Protein AF-A0A163C974-F1 (afdb_monomer)

Sequence (275 aa):
MASSKTALTMVRSLALVGAIIVFAFGIWSLVIIRDIDNRGENVLDSFQTRLVGDATSWSQFIAAAAHGVARTWILVVASSITTLAILLVTMSNRHYWLRIPSAIVVFVEFTATISSIAISSCSLSVALSIRAFSTPPYVTLDSADLAFFALLDPLSRTLAITSALTSAFLIITCTGGLISLHKRHRQKKDVRSFEPTISALGMNRGFYAVYPPPNPTHDAIPTMYDPYRAFRKEPRGPPNAKQVAFTSEGAWMSRKHSRWKSKTGGTGAARKALE

Radius of gyration: 37.38 Å; Cα contacts (8 Å, |Δi|>4): 173; chains: 1; bounding box: 96×70×89 Å

Organism: Didymella rabiei (NCBI:txid5454)

Solvent-accessible surface area (backbone atoms only — not comparable to full-atom values): 16708 Å² total; per-residue (Å²): 122,68,69,65,55,55,52,54,50,50,45,51,51,52,26,39,54,35,30,50,52,43,30,53,52,33,52,52,50,48,54,53,42,51,47,44,70,76,42,41,67,64,54,47,62,76,39,42,87,76,30,77,85,50,47,67,43,51,51,53,38,51,50,52,45,56,71,36,48,68,54,43,50,52,36,33,54,40,28,53,53,32,35,51,44,47,50,50,55,53,48,28,74,72,36,81,93,50,60,67,59,68,68,59,51,44,52,47,38,49,51,32,31,54,38,31,47,51,38,20,54,46,29,42,53,51,31,52,58,48,47,77,48,55,62,82,76,72,80,68,58,98,47,68,65,62,46,57,59,56,46,51,55,64,48,29,47,51,42,22,53,45,26,45,54,26,27,53,41,35,48,54,50,37,52,54,41,49,54,53,50,50,52,53,53,51,53,58,53,62,70,64,62,69,69,74,72,91,55,91,70,83,72,95,71,79,86,79,74,79,75,74,79,85,69,95,82,63,84,77,76,89,55,100,73,64,91,61,63,87,70,62,80,76,86,84,83,86,90,88,78,93,78,84,86,90,82,86,86,77,94,83,80,90,87,79,87,86,88,79,90,85,88,82,87,84,89,82,90,86,90,78,86,88,134

Mean predicted aligned error: 16.92 Å

Foldseek 3Di:
DVVVVVVLLVLLVLLLVLLVVLLVLLVLLLVLLVCLVVCVVVVLVVCCVVCVPLSVLSVQLSVLSPVLNVLSVLLNVLSVLLNVLSVLLSVCVVDPVSPDPLVVNLVSLVSSLVSLVSNLVSLVVSLVSNVVSCDPPPPPDPDPSVVSSVVSNVSSVVSNVSSVVSSVSSVVSSVVSVVVVVVVVVVVVVVPPPPVPPVVPDDPDDPPPPDDPDPPPDDDDDDVDDPCPVVPDDDDDDDDDDDDDPDDPDPPDDDDDDDDDDDDDDDDDDDDDDD

Structure (mmCIF, N/CA/C/O backbone):
data_AF-A0A163C974-F1
#
_entry.id   AF-A0A163C974-F1
#
loop_
_atom_site.group_PDB
_atom_site.id
_atom_site.type_symbol
_atom_site.label_atom_id
_atom_site.label_alt_id
_atom_site.label_comp_id
_atom_site.label_asym_id
_atom_site.label_entity_id
_atom_site.label_seq_id
_atom_site.pdbx_PDB_ins_code
_atom_site.Cartn_x
_atom_site.Cartn_y
_atom_site.Cartn_z
_atom_site.occupancy
_atom_site.B_iso_or_equiv
_atom_site.auth_seq_id
_atom_site.auth_comp_id
_atom_site.auth_asym_id
_atom_site.auth_atom_id
_atom_site.pdbx_PDB_model_num
ATOM 1 N N . MET A 1 1 ? -24.402 11.509 19.697 1.00 54.88 1 MET A N 1
ATOM 2 C CA . MET A 1 1 ? -23.463 10.355 19.660 1.00 54.88 1 MET A CA 1
ATOM 3 C C . MET A 1 1 ? -23.488 9.545 18.354 1.00 54.88 1 MET A C 1
ATOM 5 O O . MET A 1 1 ? -22.462 8.957 18.037 1.00 54.88 1 MET A O 1
ATOM 9 N N . ALA A 1 2 ? -24.590 9.500 17.587 1.00 57.75 2 ALA A N 1
ATOM 10 C CA . ALA A 1 2 ? -24.652 8.746 16.322 1.00 57.75 2 ALA A CA 1
ATOM 11 C C . ALA A 1 2 ? -23.739 9.314 15.210 1.00 57.75 2 ALA A C 1
ATOM 13 O O . ALA A 1 2 ? -23.014 8.549 14.581 1.00 57.75 2 ALA A O 1
ATOM 14 N N . SER A 1 3 ? -23.680 10.645 15.064 1.00 65.12 3 SER A N 1
ATOM 15 C CA . SER A 1 3 ? -22.888 11.336 14.023 1.00 65.12 3 SER A CA 1
ATOM 16 C C . SER A 1 3 ? -21.372 11.041 14.074 1.00 65.12 3 SER A C 1
ATOM 18 O O . SER A 1 3 ? -20.717 10.872 13.049 1.00 65.12 3 SER A O 1
ATOM 20 N N . SER A 1 4 ? -20.798 10.861 15.270 1.00 75.19 4 SER A N 1
ATOM 21 C CA . SER A 1 4 ? -19.366 10.540 15.413 1.00 75.19 4 SER A CA 1
ATOM 22 C C . SER A 1 4 ? -19.019 9.127 14.923 1.00 75.19 4 SER A C 1
ATOM 24 O O . SER A 1 4 ? -17.926 8.907 14.404 1.00 75.19 4 SER A O 1
ATOM 26 N N . LYS A 1 5 ? -19.946 8.166 15.048 1.00 79.44 5 LYS A N 1
ATOM 27 C CA . LYS A 1 5 ? -19.726 6.790 14.578 1.00 79.44 5 LYS A CA 1
ATOM 28 C C . LYS A 1 5 ? -19.814 6.705 13.058 1.00 79.44 5 LYS A C 1
ATOM 30 O O . LYS A 1 5 ? -18.979 6.041 12.454 1.00 79.44 5 LYS A O 1
ATOM 35 N N . THR A 1 6 ? -20.781 7.403 12.462 1.00 82.81 6 THR A N 1
ATOM 36 C CA . THR A 1 6 ? -20.976 7.442 11.006 1.00 82.81 6 THR A CA 1
ATOM 37 C C . THR A 1 6 ? -19.813 8.132 10.295 1.00 82.81 6 THR A C 1
ATOM 39 O O . THR A 1 6 ? -19.336 7.631 9.278 1.00 82.81 6 THR A O 1
ATOM 42 N N . ALA A 1 7 ? -19.287 9.223 10.864 1.00 85.94 7 ALA A N 1
ATOM 43 C CA . ALA A 1 7 ? -18.097 9.890 10.336 1.00 85.94 7 ALA A CA 1
ATOM 44 C C . ALA A 1 7 ? -16.875 8.954 10.333 1.00 85.94 7 ALA A C 1
ATOM 46 O O . ALA A 1 7 ? -16.205 8.802 9.316 1.00 85.94 7 ALA A O 1
ATOM 47 N N . LEU A 1 8 ? -16.627 8.245 11.440 1.00 84.50 8 LEU A N 1
ATOM 48 C CA . LEU A 1 8 ? -15.503 7.311 11.542 1.00 84.50 8 LEU A CA 1
ATOM 49 C C . LEU A 1 8 ? -15.629 6.137 10.556 1.00 84.50 8 LEU A C 1
ATOM 51 O O . LEU A 1 8 ? -14.632 5.702 9.986 1.00 84.50 8 LEU A O 1
ATOM 55 N N . THR A 1 9 ? -16.844 5.631 10.319 1.00 85.94 9 THR A N 1
ATOM 56 C CA . THR A 1 9 ? -17.069 4.595 9.298 1.00 85.94 9 THR A CA 1
ATOM 57 C C . THR A 1 9 ? -16.840 5.108 7.880 1.00 85.94 9 THR A C 1
ATOM 59 O O . THR A 1 9 ? -16.266 4.372 7.084 1.00 85.94 9 THR A O 1
ATOM 62 N N . MET A 1 10 ? -17.207 6.361 7.576 1.00 88.12 10 MET A N 1
ATOM 63 C CA . MET A 1 10 ? -16.930 6.967 6.266 1.00 88.12 10 MET A CA 1
ATOM 64 C C . MET A 1 10 ? -15.425 7.108 6.009 1.00 88.12 10 MET A C 1
ATOM 66 O O . MET A 1 10 ? -14.944 6.741 4.937 1.00 88.12 10 MET A O 1
ATOM 70 N N . VAL A 1 11 ? -14.657 7.561 7.007 1.00 88.94 11 VAL A N 1
ATOM 71 C CA . VAL A 1 11 ? -13.191 7.658 6.885 1.00 88.94 11 VAL A CA 1
ATOM 72 C C . VAL A 1 11 ? -12.566 6.276 6.672 1.00 88.94 11 VAL A C 1
ATOM 74 O O . VAL A 1 11 ? -11.698 6.121 5.817 1.00 88.94 11 VAL A O 1
ATOM 77 N N . ARG A 1 12 ? -13.050 5.238 7.371 1.00 88.75 12 ARG A N 1
ATOM 78 C CA . ARG A 1 12 ? -12.589 3.856 7.150 1.00 88.75 12 ARG A CA 1
ATOM 79 C C . ARG A 1 12 ? -12.911 3.336 5.749 1.00 88.75 12 ARG A C 1
ATOM 81 O O . ARG A 1 12 ? -12.080 2.649 5.167 1.00 88.75 12 ARG A O 1
ATOM 88 N N . SER A 1 13 ? -14.080 3.660 5.192 1.00 90.62 13 SER A N 1
ATOM 89 C CA . SER A 1 13 ? -14.397 3.281 3.809 1.00 90.62 13 SER A CA 1
ATOM 90 C C . SER A 1 13 ? -13.515 4.001 2.789 1.00 90.62 13 SER A C 1
ATOM 92 O O . SER A 1 13 ? -13.087 3.374 1.827 1.00 90.62 13 SER A O 1
ATOM 94 N N . LEU A 1 14 ? -13.176 5.275 3.015 1.00 89.81 14 LEU A N 1
ATOM 95 C CA . LEU A 1 14 ? -12.229 6.000 2.160 1.00 89.81 14 LEU A CA 1
ATOM 96 C C . LEU A 1 14 ? -10.830 5.374 2.220 1.00 89.81 14 LEU A C 1
ATOM 98 O O . LEU A 1 14 ? -10.215 5.156 1.180 1.00 89.81 14 LEU A O 1
ATOM 102 N N . ALA A 1 15 ? -10.363 5.012 3.420 1.00 89.31 15 ALA A N 1
ATOM 103 C CA . ALA A 1 15 ? -9.101 4.296 3.592 1.00 89.31 15 ALA A CA 1
ATOM 104 C C . ALA A 1 15 ? -9.107 2.927 2.887 1.00 89.31 15 ALA A C 1
ATOM 106 O O . ALA A 1 15 ? -8.106 2.546 2.286 1.00 89.31 15 ALA A O 1
ATOM 107 N N . LEU A 1 16 ? -10.236 2.207 2.906 1.00 91.75 16 LEU A N 1
ATOM 108 C CA . LEU A 1 16 ? -10.389 0.938 2.190 1.00 91.75 16 LEU A CA 1
ATOM 109 C C . LEU A 1 16 ? -10.263 1.123 0.673 1.00 91.75 16 LEU A C 1
ATOM 111 O O . LEU A 1 16 ? -9.520 0.387 0.031 1.00 91.75 16 LEU A O 1
ATOM 115 N N . VAL A 1 17 ? -10.956 2.117 0.108 1.00 94.12 17 VAL A N 1
ATOM 116 C CA . VAL A 1 17 ? -10.877 2.432 -1.328 1.00 94.12 17 VAL A CA 1
ATOM 117 C C . VAL A 1 17 ? -9.445 2.805 -1.715 1.00 94.12 17 VAL A C 1
ATOM 119 O O . VAL A 1 17 ? -8.916 2.261 -2.681 1.00 94.12 17 VAL A O 1
ATOM 122 N N . GLY A 1 18 ? -8.788 3.662 -0.928 1.00 88.69 18 GLY A N 1
ATOM 123 C CA . GLY A 1 18 ? -7.384 4.022 -1.137 1.00 88.69 18 GLY A CA 1
ATOM 124 C C . GLY A 1 18 ? -6.451 2.808 -1.117 1.00 88.69 18 GLY A C 1
ATOM 125 O O . GLY A 1 18 ? -5.631 2.647 -2.017 1.00 88.69 18 GLY A O 1
ATOM 126 N N . ALA A 1 19 ? -6.626 1.899 -0.156 1.00 90.62 19 ALA A N 1
ATOM 127 C CA . ALA A 1 19 ? -5.815 0.688 -0.053 1.00 90.62 19 ALA A CA 1
ATOM 128 C C . ALA A 1 19 ? -6.001 -0.260 -1.257 1.00 90.62 19 ALA A C 1
ATOM 130 O O . ALA A 1 19 ? -5.024 -0.839 -1.730 1.00 90.62 19 ALA A O 1
ATOM 131 N N . ILE A 1 20 ? -7.224 -0.384 -1.792 1.00 92.81 20 ILE A N 1
ATOM 132 C CA . ILE A 1 20 ? -7.504 -1.173 -3.007 1.00 92.81 20 ILE A CA 1
ATOM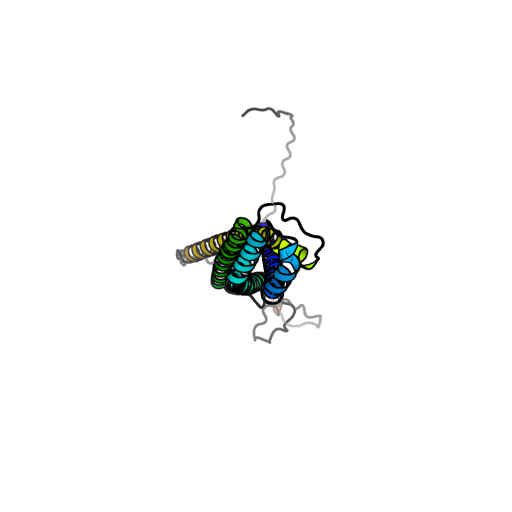 133 C C . ILE A 1 20 ? -6.813 -0.555 -4.227 1.00 92.81 20 ILE A C 1
ATOM 135 O O . ILE A 1 20 ? -6.201 -1.271 -5.016 1.00 92.81 20 ILE A O 1
ATOM 139 N N . ILE A 1 21 ? -6.877 0.772 -4.365 1.00 92.12 21 ILE A N 1
ATOM 140 C CA . ILE A 1 21 ? -6.214 1.501 -5.453 1.00 92.12 21 ILE A CA 1
ATOM 141 C C . ILE A 1 21 ? -4.696 1.276 -5.400 1.00 92.12 21 ILE A C 1
ATOM 143 O O . ILE A 1 21 ? -4.086 0.939 -6.412 1.00 92.12 21 ILE A O 1
ATOM 147 N N . VAL A 1 22 ? -4.091 1.397 -4.215 1.00 90.38 22 VAL A N 1
ATOM 148 C CA . VAL A 1 22 ? -2.653 1.151 -4.012 1.00 90.38 22 VAL A CA 1
ATOM 149 C C . VAL A 1 22 ? -2.276 -0.290 -4.365 1.00 90.38 22 VAL A C 1
ATOM 151 O O . VAL A 1 22 ? -1.252 -0.509 -5.009 1.00 90.38 22 VAL A O 1
ATOM 154 N N . PHE A 1 23 ? -3.104 -1.269 -3.996 1.00 91.88 23 PHE A N 1
ATOM 155 C CA . PHE A 1 23 ? -2.888 -2.671 -4.354 1.00 91.88 23 PHE A CA 1
ATOM 156 C C . PHE A 1 23 ? -2.933 -2.893 -5.875 1.00 91.88 23 PHE A C 1
ATOM 158 O O . PHE A 1 23 ? -2.026 -3.511 -6.432 1.00 91.88 23 PHE A O 1
ATOM 165 N N . ALA A 1 24 ? -3.936 -2.334 -6.562 1.00 92.12 24 ALA A N 1
ATOM 166 C CA . ALA A 1 24 ? -4.064 -2.435 -8.015 1.00 92.12 24 ALA A CA 1
ATOM 167 C C . ALA A 1 24 ? -2.869 -1.798 -8.746 1.00 92.12 24 ALA A C 1
ATOM 169 O O . ALA A 1 24 ? -2.281 -2.424 -9.628 1.00 92.12 24 ALA A O 1
ATOM 170 N N . PHE A 1 25 ? -2.452 -0.594 -8.336 1.00 89.69 25 PHE A N 1
ATOM 171 C CA . PHE A 1 25 ? -1.259 0.051 -8.892 1.00 89.69 25 PHE A CA 1
ATOM 172 C C . PHE A 1 25 ? 0.033 -0.704 -8.564 1.00 89.69 25 PHE A C 1
ATOM 174 O O . PHE A 1 25 ? 0.942 -0.739 -9.394 1.00 89.69 25 PHE A O 1
ATOM 181 N N . GLY A 1 26 ? 0.117 -1.347 -7.397 1.00 88.69 26 GLY A N 1
ATOM 182 C CA . GLY A 1 26 ? 1.237 -2.213 -7.035 1.00 88.69 26 GLY A CA 1
ATOM 183 C C . GLY A 1 26 ? 1.374 -3.411 -7.977 1.00 88.69 26 GLY A C 1
ATOM 184 O O . GLY A 1 26 ? 2.465 -3.664 -8.485 1.00 88.69 26 GLY A O 1
ATOM 185 N N . ILE A 1 27 ? 0.265 -4.100 -8.278 1.00 91.75 27 ILE A N 1
ATOM 186 C CA . ILE A 1 27 ? 0.248 -5.202 -9.255 1.00 91.75 27 ILE A CA 1
ATOM 187 C C . ILE A 1 27 ? 0.649 -4.697 -10.639 1.00 91.75 27 ILE A C 1
ATOM 189 O O . ILE A 1 27 ? 1.489 -5.306 -11.295 1.00 91.75 27 ILE A O 1
ATOM 193 N N . TRP A 1 28 ? 0.079 -3.574 -11.077 1.00 91.69 28 TRP A N 1
ATOM 194 C CA . TRP A 1 28 ? 0.400 -3.009 -12.386 1.00 91.69 28 TRP A CA 1
ATOM 195 C C . TRP A 1 28 ? 1.889 -2.657 -12.509 1.00 91.69 28 TRP A C 1
ATOM 197 O O . TRP A 1 28 ? 2.526 -2.956 -13.516 1.00 91.69 28 TRP A O 1
ATOM 207 N N . SER A 1 29 ? 2.473 -2.101 -11.446 1.00 88.62 29 SER A N 1
ATOM 208 C CA . SER A 1 29 ? 3.908 -1.800 -11.386 1.00 88.62 29 SER A CA 1
ATOM 209 C C . SER A 1 29 ? 4.762 -3.070 -11.467 1.00 88.62 29 SER A C 1
ATOM 211 O O . SER A 1 29 ? 5.770 -3.073 -12.167 1.00 88.62 29 SER A O 1
ATOM 213 N N . LEU A 1 30 ? 4.351 -4.167 -10.815 1.00 89.81 30 LEU A 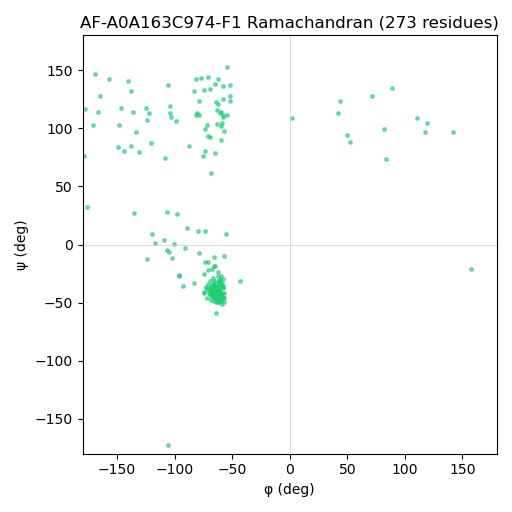N 1
ATOM 214 C CA . LEU A 1 30 ? 5.031 -5.465 -10.935 1.00 89.81 30 LEU A CA 1
ATOM 215 C C . LEU A 1 30 ? 5.006 -6.007 -12.366 1.00 89.81 30 LEU A C 1
ATOM 217 O O . LEU A 1 30 ? 6.002 -6.570 -12.812 1.00 89.81 30 LEU A O 1
ATOM 221 N N . VAL A 1 31 ? 3.888 -5.849 -13.081 1.00 91.19 31 VAL A N 1
ATOM 222 C CA . VAL A 1 31 ? 3.779 -6.282 -14.482 1.00 91.19 31 VAL A CA 1
ATOM 223 C C . VAL A 1 31 ? 4.773 -5.517 -15.353 1.00 91.19 31 VAL A C 1
ATOM 225 O O . VAL A 1 31 ? 5.513 -6.150 -16.101 1.00 91.19 31 VAL A O 1
ATOM 228 N N . ILE A 1 32 ? 4.849 -4.189 -15.205 1.00 88.69 32 ILE A N 1
ATOM 229 C CA . ILE A 1 32 ? 5.804 -3.358 -15.955 1.00 88.69 32 ILE A CA 1
ATOM 230 C C . ILE A 1 32 ? 7.244 -3.761 -15.631 1.00 88.69 32 ILE A C 1
ATOM 232 O O . ILE A 1 32 ? 8.031 -3.992 -16.539 1.00 88.69 32 ILE A O 1
ATOM 236 N N . ILE A 1 33 ? 7.591 -3.890 -14.347 1.00 88.75 33 ILE A N 1
ATOM 237 C CA . ILE A 1 33 ? 8.956 -4.248 -13.935 1.00 88.75 33 ILE A CA 1
ATOM 238 C C . ILE A 1 33 ? 9.346 -5.631 -14.463 1.00 88.75 33 ILE A C 1
ATOM 240 O O . ILE A 1 33 ? 10.468 -5.817 -14.917 1.00 88.75 33 ILE A O 1
ATOM 244 N N . ARG A 1 34 ? 8.424 -6.599 -14.446 1.00 90.06 34 ARG A N 1
ATOM 245 C CA . ARG A 1 34 ? 8.677 -7.935 -14.994 1.00 90.06 34 ARG A CA 1
ATOM 246 C C . ARG A 1 34 ? 8.875 -7.909 -16.508 1.00 90.06 34 ARG A C 1
ATOM 248 O O . ARG A 1 34 ? 9.646 -8.706 -17.030 1.00 90.06 34 ARG A O 1
ATOM 255 N N . ASP A 1 35 ? 8.167 -7.039 -17.217 1.00 89.00 35 ASP A N 1
ATOM 256 C CA . ASP A 1 35 ? 8.355 -6.885 -18.659 1.00 89.00 35 ASP A CA 1
ATOM 257 C C . ASP A 1 35 ? 9.699 -6.211 -18.979 1.00 89.00 35 ASP A C 1
ATOM 259 O O . ASP A 1 35 ? 10.419 -6.669 -19.864 1.00 89.00 35 ASP A O 1
ATOM 263 N N . ILE A 1 36 ? 10.098 -5.217 -18.176 1.00 87.31 36 ILE A N 1
ATOM 264 C CA . ILE A 1 36 ? 11.435 -4.605 -18.224 1.00 87.31 36 ILE A CA 1
ATOM 265 C C . ILE A 1 36 ? 12.527 -5.658 -17.992 1.00 87.31 36 ILE A C 1
ATOM 267 O O . ILE A 1 36 ? 13.496 -5.692 -18.741 1.00 87.31 36 ILE A O 1
ATOM 271 N N . ASP A 1 37 ? 12.367 -6.538 -17.006 1.00 88.12 37 ASP A N 1
ATOM 272 C CA . ASP A 1 37 ? 13.352 -7.583 -16.688 1.00 88.12 37 ASP A CA 1
ATOM 273 C C . ASP A 1 37 ? 13.502 -8.613 -17.826 1.00 88.12 37 ASP A C 1
ATOM 275 O O . ASP A 1 37 ? 14.602 -9.046 -18.149 1.00 88.12 37 ASP A O 1
ATOM 279 N N . ASN A 1 38 ? 12.402 -8.968 -18.503 1.00 88.31 38 ASN A N 1
ATOM 280 C CA . AS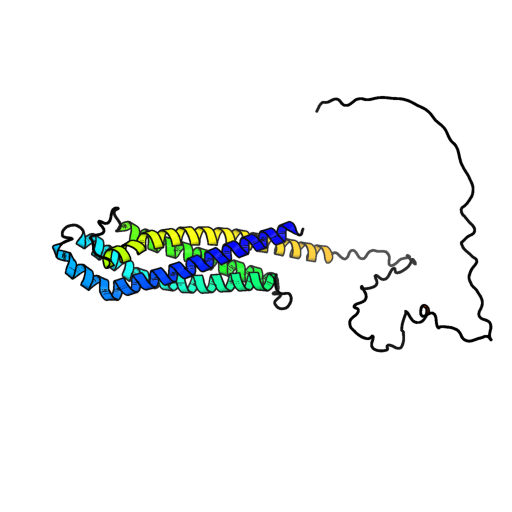N A 1 38 ? 12.429 -9.963 -19.584 1.00 88.31 38 ASN A CA 1
ATOM 281 C C . ASN A 1 38 ? 12.847 -9.397 -20.949 1.00 88.31 38 ASN A C 1
ATOM 283 O O . ASN A 1 38 ? 13.379 -10.133 -21.781 1.00 88.31 38 ASN A O 1
ATOM 287 N N . ARG A 1 39 ? 12.499 -8.138 -21.244 1.00 87.56 39 ARG A N 1
ATOM 288 C CA . ARG A 1 39 ? 12.609 -7.555 -22.595 1.00 87.56 39 ARG A CA 1
ATOM 289 C C . ARG A 1 39 ? 13.447 -6.284 -22.652 1.00 87.56 39 ARG A C 1
ATOM 291 O O . ARG A 1 39 ? 13.796 -5.859 -23.749 1.00 87.56 39 ARG A O 1
ATOM 298 N N . GLY A 1 40 ? 13.778 -5.683 -21.512 1.00 82.75 40 GLY A N 1
ATOM 299 C CA . GLY A 1 40 ? 14.413 -4.369 -21.431 1.00 82.75 40 GLY A CA 1
ATOM 300 C C . GLY A 1 40 ? 15.759 -4.296 -22.142 1.00 82.75 40 GLY A C 1
ATOM 301 O O . GLY A 1 40 ? 15.983 -3.351 -22.893 1.00 82.75 40 GLY A O 1
ATOM 302 N N . GLU A 1 41 ? 16.620 -5.305 -21.977 1.00 84.19 41 GLU A N 1
ATOM 303 C CA . GLU A 1 41 ? 17.933 -5.347 -22.639 1.00 84.19 41 GLU A CA 1
ATOM 304 C C . GLU A 1 41 ? 17.807 -5.474 -24.164 1.00 84.19 41 GLU A C 1
ATOM 306 O O . GLU A 1 41 ? 18.438 -4.715 -24.897 1.00 84.19 41 GLU A O 1
ATOM 311 N N . ASN A 1 42 ? 16.920 -6.352 -24.645 1.00 84.88 42 ASN A N 1
ATOM 312 C CA . ASN A 1 42 ? 16.671 -6.545 -26.080 1.00 84.88 42 ASN A CA 1
ATOM 313 C C . ASN A 1 42 ? 16.101 -5.281 -26.739 1.00 84.88 42 ASN A C 1
ATOM 315 O O . ASN A 1 42 ? 16.470 -4.926 -27.859 1.00 84.88 42 ASN A O 1
ATOM 319 N N . VAL A 1 43 ? 15.194 -4.593 -26.040 1.00 83.69 43 VAL A N 1
ATOM 320 C CA . VAL A 1 43 ? 14.642 -3.316 -26.495 1.00 83.69 43 VAL A CA 1
ATOM 321 C C . VAL A 1 43 ? 15.760 -2.274 -26.553 1.00 83.69 43 VAL A C 1
ATOM 323 O O . VAL A 1 43 ? 15.905 -1.609 -27.576 1.00 83.69 43 VAL A O 1
ATOM 326 N N . LEU A 1 44 ? 16.610 -2.172 -25.527 1.00 81.94 44 LEU A N 1
ATOM 327 C CA . LEU A 1 44 ? 17.719 -1.214 -25.530 1.00 81.94 44 LEU A CA 1
ATOM 328 C C . LEU A 1 44 ? 18.704 -1.436 -26.678 1.00 81.94 44 LEU A C 1
ATOM 330 O O . LEU A 1 44 ? 19.078 -0.467 -27.335 1.00 81.94 44 LEU A O 1
ATOM 334 N N . ASP A 1 45 ? 19.085 -2.687 -26.936 1.00 83.94 45 ASP A N 1
ATOM 335 C CA . ASP A 1 45 ? 20.014 -3.055 -28.009 1.00 83.94 45 ASP A CA 1
ATOM 336 C C . ASP A 1 45 ? 19.452 -2.662 -29.386 1.00 83.94 45 ASP A C 1
ATOM 338 O O . ASP A 1 45 ? 20.111 -1.998 -30.190 1.00 83.94 45 ASP A O 1
ATOM 342 N N . SER A 1 46 ? 18.158 -2.924 -29.612 1.00 82.56 46 SER A N 1
ATOM 343 C CA . SER A 1 46 ? 17.480 -2.564 -30.865 1.00 82.56 46 SER A CA 1
ATOM 344 C C . SER A 1 46 ? 17.435 -1.054 -31.139 1.00 82.56 46 SER A C 1
ATOM 346 O O . SER A 1 46 ? 17.407 -0.628 -32.298 1.00 82.56 46 SER A O 1
ATOM 348 N N . PHE A 1 47 ? 17.468 -0.231 -30.086 1.00 75.94 47 PHE A N 1
ATOM 349 C CA . PHE A 1 47 ? 17.409 1.223 -30.195 1.00 75.94 47 PHE A CA 1
ATOM 350 C C . PHE A 1 47 ? 18.731 1.926 -29.854 1.00 75.94 47 PHE A C 1
ATOM 352 O O . PHE A 1 47 ? 18.795 3.156 -29.924 1.00 75.94 47 PHE A O 1
ATOM 359 N N . GLN A 1 48 ? 19.812 1.192 -29.571 1.00 76.19 48 GLN A N 1
ATOM 360 C CA . GLN A 1 48 ? 21.110 1.760 -29.191 1.00 76.19 48 GLN A CA 1
ATOM 361 C C . GLN A 1 48 ? 21.663 2.714 -30.261 1.00 76.19 48 GLN A C 1
ATOM 363 O O . GLN A 1 48 ? 22.229 3.760 -29.945 1.00 76.19 48 GLN A O 1
ATOM 368 N N . THR A 1 49 ? 21.420 2.407 -31.538 1.00 70.19 49 THR A N 1
ATOM 369 C CA . THR A 1 49 ? 21.800 3.256 -32.681 1.00 70.19 49 THR A CA 1
ATOM 370 C C . THR A 1 49 ? 20.965 4.534 -32.803 1.00 70.19 49 THR A C 1
ATOM 372 O O . THR A 1 49 ? 21.420 5.502 -33.409 1.00 70.19 49 THR A O 1
ATOM 375 N N . ARG A 1 50 ? 19.756 4.565 -32.225 1.00 72.06 50 ARG A N 1
ATOM 376 C CA . ARG A 1 50 ? 18.844 5.721 -32.244 1.00 72.06 50 ARG A CA 1
ATOM 377 C C . ARG A 1 50 ? 18.948 6.588 -30.987 1.00 72.06 50 ARG A C 1
ATOM 379 O O . ARG A 1 50 ? 18.677 7.780 -31.064 1.00 72.06 50 ARG A O 1
ATOM 386 N N . LEU A 1 51 ? 19.362 6.017 -29.854 1.00 70.62 51 LEU A N 1
ATOM 387 C CA . LEU A 1 51 ? 19.448 6.680 -28.545 1.00 70.62 51 LEU A CA 1
ATOM 388 C C . LEU A 1 51 ? 20.863 7.180 -28.199 1.00 70.62 51 LEU A C 1
ATOM 390 O O . LEU A 1 51 ? 21.183 7.302 -27.026 1.00 70.62 51 LEU A O 1
ATOM 394 N N . VAL A 1 52 ? 21.726 7.479 -29.175 1.00 66.81 52 VAL A N 1
ATOM 395 C CA . VAL A 1 52 ? 23.181 7.720 -28.997 1.00 66.81 52 VAL A CA 1
ATOM 396 C C . VAL A 1 52 ? 23.571 8.604 -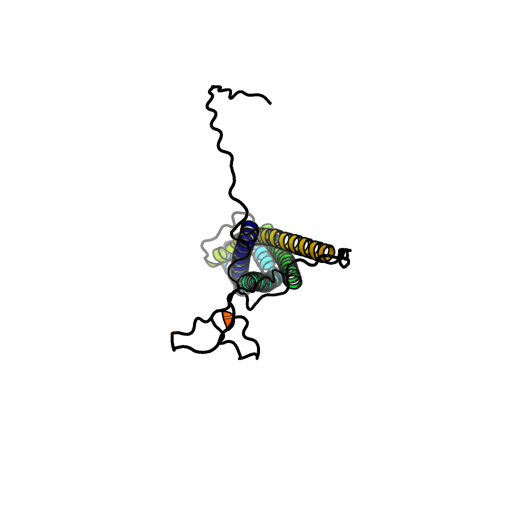27.784 1.00 66.81 52 VAL A C 1
ATOM 398 O O . VAL A 1 52 ? 24.622 8.368 -27.194 1.00 66.81 52 VAL A O 1
ATOM 401 N N . GLY A 1 53 ? 22.738 9.571 -27.367 1.00 70.56 53 GLY A N 1
ATOM 402 C CA . GLY A 1 53 ? 22.929 10.362 -26.135 1.00 70.56 53 GLY A CA 1
ATOM 403 C C . GLY A 1 53 ? 22.167 9.890 -24.880 1.00 70.56 53 GLY A C 1
ATOM 404 O O . GLY A 1 53 ? 22.652 10.097 -23.771 1.00 70.56 53 GLY A O 1
ATOM 405 N N . ASP A 1 54 ? 21.022 9.220 -25.038 1.00 73.12 54 ASP A N 1
ATOM 406 C CA . ASP A 1 54 ? 20.090 8.851 -23.956 1.00 73.12 54 ASP A CA 1
ATOM 407 C C . ASP A 1 54 ? 20.149 7.358 -23.572 1.00 73.12 54 ASP A C 1
ATOM 409 O O . ASP A 1 54 ? 19.528 6.923 -22.605 1.00 73.12 54 ASP A O 1
ATOM 413 N N . ALA A 1 55 ? 20.903 6.530 -24.297 1.00 74.19 55 ALA A N 1
ATOM 414 C CA . ALA A 1 55 ? 20.992 5.091 -24.027 1.00 74.19 55 ALA A CA 1
ATOM 415 C C . ALA A 1 55 ? 21.557 4.785 -22.622 1.00 74.19 55 ALA A C 1
ATOM 417 O O . ALA A 1 55 ? 21.188 3.799 -21.977 1.00 74.19 55 ALA A O 1
ATOM 418 N N . THR A 1 56 ? 22.433 5.651 -22.110 1.00 79.56 56 THR A N 1
ATOM 419 C CA . THR A 1 56 ? 23.015 5.529 -20.766 1.00 79.56 56 THR A CA 1
ATOM 420 C C . THR A 1 56 ? 22.008 5.863 -19.663 1.00 79.56 56 THR A C 1
ATOM 422 O O . THR A 1 56 ? 21.994 5.189 -18.636 1.00 79.56 56 THR A O 1
ATOM 425 N N . SER A 1 57 ? 21.116 6.837 -19.868 1.00 80.25 57 SER A N 1
ATOM 426 C CA . SER A 1 57 ? 20.061 7.161 -18.897 1.00 80.25 57 SER A CA 1
ATOM 427 C C . SER A 1 57 ? 18.971 6.086 -18.879 1.00 80.25 57 SER A C 1
ATOM 429 O O . SER A 1 57 ? 18.502 5.701 -17.807 1.00 80.25 57 SER A O 1
ATOM 431 N N . TRP A 1 58 ? 18.634 5.523 -20.042 1.00 82.19 58 TRP A N 1
ATOM 432 C CA . TRP A 1 58 ? 17.694 4.408 -20.156 1.00 82.19 58 TRP A CA 1
ATOM 433 C C . TRP A 1 58 ? 18.222 3.101 -19.558 1.00 82.19 58 TRP A C 1
ATOM 435 O O . TRP A 1 58 ? 17.485 2.418 -18.850 1.00 82.19 58 TRP A O 1
ATOM 445 N N . SER A 1 59 ? 19.497 2.765 -19.764 1.00 83.38 59 SER A N 1
ATOM 446 C CA . SER A 1 59 ? 20.101 1.584 -19.121 1.00 83.38 59 SER A CA 1
ATOM 447 C C . SER A 1 59 ? 20.154 1.729 -17.599 1.00 83.38 59 SER A C 1
ATOM 449 O O . SER A 1 59 ? 19.820 0.786 -16.884 1.00 83.38 59 SER A O 1
ATOM 451 N N . GLN A 1 60 ? 20.484 2.918 -17.084 1.00 84.19 60 GLN A N 1
ATOM 452 C CA . GLN A 1 60 ? 20.442 3.197 -15.645 1.00 84.19 60 GLN A CA 1
ATOM 453 C C . GLN A 1 60 ? 19.017 3.143 -15.079 1.00 84.19 60 GLN A C 1
ATOM 455 O O . GLN A 1 60 ? 18.816 2.609 -13.989 1.00 84.19 60 GLN A O 1
ATOM 460 N N . PHE A 1 61 ? 18.021 3.633 -15.822 1.00 83.69 61 PHE A N 1
ATOM 461 C CA . PHE A 1 61 ? 16.609 3.512 -15.459 1.00 83.69 61 PHE A CA 1
ATOM 462 C C . PHE A 1 61 ? 16.168 2.044 -15.376 1.00 83.69 61 PHE A C 1
ATOM 464 O O . PHE A 1 61 ? 15.559 1.647 -14.383 1.00 83.69 61 PHE A O 1
ATOM 471 N N . ILE A 1 62 ? 16.509 1.226 -16.377 1.00 84.31 62 ILE A N 1
ATOM 472 C CA . ILE A 1 62 ? 16.177 -0.206 -16.411 1.00 84.31 62 ILE A CA 1
ATOM 473 C C . ILE A 1 62 ? 16.857 -0.946 -15.258 1.00 84.31 62 ILE A C 1
ATOM 475 O O . ILE A 1 62 ? 16.195 -1.692 -14.538 1.00 84.31 62 ILE A O 1
ATOM 479 N N . ALA A 1 63 ? 18.141 -0.678 -15.009 1.00 85.50 63 ALA A N 1
ATOM 480 C CA . ALA A 1 63 ? 18.862 -1.252 -13.878 1.00 85.50 63 ALA A CA 1
ATOM 481 C C . ALA A 1 63 ? 18.229 -0.847 -12.533 1.00 85.50 63 ALA A C 1
ATOM 483 O O . ALA A 1 63 ? 18.017 -1.686 -11.655 1.00 85.50 63 ALA A O 1
ATOM 484 N N . ALA A 1 64 ? 17.857 0.426 -12.369 1.00 84.31 64 ALA A N 1
ATOM 485 C CA . ALA A 1 64 ? 17.173 0.907 -11.171 1.00 84.31 64 ALA A CA 1
ATOM 486 C C . ALA A 1 64 ? 15.790 0.253 -10.985 1.00 84.31 64 ALA A C 1
ATOM 488 O O . ALA A 1 64 ? 15.425 -0.100 -9.860 1.00 84.31 64 ALA A O 1
ATOM 489 N N . ALA A 1 65 ? 15.040 0.049 -12.073 1.00 83.25 65 ALA A N 1
ATOM 490 C CA . ALA A 1 65 ? 13.755 -0.643 -12.060 1.00 83.25 65 ALA A CA 1
ATOM 491 C C . ALA A 1 65 ? 13.906 -2.128 -11.679 1.00 83.25 65 ALA A C 1
ATOM 493 O O . ALA A 1 65 ? 13.158 -2.611 -10.826 1.00 83.25 65 ALA A O 1
ATOM 494 N N . ALA A 1 66 ? 14.917 -2.819 -12.216 1.00 82.56 66 ALA A N 1
ATOM 495 C CA . ALA A 1 66 ? 15.233 -4.212 -11.887 1.00 82.56 66 ALA A CA 1
ATOM 496 C C . ALA A 1 66 ? 15.627 -4.380 -10.406 1.00 82.56 66 ALA A C 1
ATOM 498 O O . ALA A 1 66 ? 15.116 -5.252 -9.700 1.00 82.56 66 ALA A O 1
ATOM 499 N N . HIS A 1 67 ? 16.435 -3.467 -9.856 1.00 83.69 67 HIS A N 1
ATOM 500 C CA . HIS A 1 67 ? 16.733 -3.448 -8.417 1.00 83.69 67 HIS A CA 1
ATOM 501 C C . HIS A 1 67 ? 15.503 -3.124 -7.540 1.00 83.69 67 HIS A C 1
ATOM 503 O O . HIS A 1 67 ? 15.488 -3.414 -6.339 1.00 83.69 67 HIS A O 1
ATOM 509 N N . GLY A 1 68 ? 14.448 -2.549 -8.125 1.00 80.25 68 GLY A N 1
ATOM 510 C CA . GLY A 1 68 ? 13.174 -2.242 -7.477 1.00 80.25 68 GLY A CA 1
ATOM 511 C C . GLY A 1 68 ? 12.218 -3.432 -7.310 1.00 80.25 68 GLY A C 1
ATOM 512 O O . GLY A 1 68 ? 11.200 -3.289 -6.625 1.00 80.25 68 GLY A O 1
ATOM 513 N N . VAL A 1 69 ? 12.521 -4.610 -7.869 1.00 86.56 69 VAL A N 1
ATOM 514 C CA . VAL A 1 69 ? 11.639 -5.796 -7.822 1.00 86.56 69 VAL A CA 1
ATOM 515 C C . VAL A 1 69 ? 11.303 -6.201 -6.383 1.00 86.56 69 VAL A C 1
ATOM 517 O O . VAL A 1 69 ? 10.136 -6.336 -6.023 1.00 86.56 69 VAL A O 1
ATOM 520 N N . ALA A 1 70 ? 12.302 -6.328 -5.504 1.00 83.56 70 ALA A N 1
ATOM 521 C CA . ALA A 1 70 ? 12.060 -6.726 -4.113 1.00 83.56 70 ALA A CA 1
ATOM 522 C C . ALA A 1 70 ? 11.171 -5.714 -3.361 1.00 83.56 70 ALA A C 1
ATOM 524 O O . ALA A 1 70 ? 10.286 -6.094 -2.592 1.00 83.56 70 ALA A O 1
ATOM 525 N N . ARG A 1 71 ? 11.365 -4.414 -3.624 1.00 84.00 71 ARG A N 1
ATOM 526 C CA . ARG A 1 71 ? 10.585 -3.319 -3.023 1.00 84.00 71 ARG A CA 1
ATOM 527 C C . ARG A 1 71 ? 9.121 -3.365 -3.458 1.00 84.00 71 ARG A C 1
ATOM 529 O O . ARG A 1 71 ? 8.227 -3.197 -2.628 1.00 84.00 71 ARG A O 1
ATOM 536 N N . THR A 1 72 ? 8.868 -3.640 -4.734 1.00 84.81 72 THR A N 1
ATOM 537 C CA . THR A 1 72 ? 7.503 -3.747 -5.267 1.00 84.81 72 THR A CA 1
ATOM 538 C C . THR A 1 72 ? 6.779 -5.003 -4.790 1.00 84.81 72 THR A C 1
ATOM 540 O O . THR A 1 72 ? 5.598 -4.920 -4.460 1.00 84.81 72 THR A O 1
ATOM 543 N N . TRP A 1 73 ? 7.477 -6.127 -4.602 1.00 88.31 73 TRP A N 1
ATOM 544 C CA . TRP A 1 73 ? 6.902 -7.303 -3.934 1.00 88.31 73 TRP A CA 1
ATOM 545 C C . TRP A 1 73 ? 6.468 -7.011 -2.499 1.00 88.31 73 TRP A C 1
ATOM 547 O O . TRP A 1 73 ? 5.331 -7.309 -2.129 1.00 88.31 73 TRP A O 1
ATOM 557 N N . ILE A 1 74 ? 7.338 -6.381 -1.701 1.00 87.00 74 ILE A N 1
ATOM 558 C CA . ILE A 1 74 ? 7.005 -5.969 -0.328 1.00 87.00 74 ILE A CA 1
ATOM 559 C C . ILE A 1 74 ? 5.774 -5.060 -0.336 1.00 87.00 74 ILE A C 1
ATOM 561 O O . ILE A 1 74 ? 4.883 -5.220 0.496 1.00 87.00 74 ILE A O 1
ATOM 565 N N . LEU A 1 75 ? 5.693 -4.140 -1.298 1.00 89.12 75 LEU A N 1
ATOM 566 C CA . LEU A 1 75 ? 4.571 -3.223 -1.447 1.00 89.12 75 LEU A CA 1
ATOM 567 C C . LEU A 1 75 ? 3.248 -3.952 -1.724 1.00 89.12 75 LEU A C 1
ATOM 569 O O . LEU A 1 75 ? 2.229 -3.639 -1.102 1.00 89.12 75 LEU A O 1
ATOM 573 N N . VAL A 1 76 ? 3.247 -4.939 -2.621 1.00 89.94 76 VAL A N 1
ATOM 574 C CA . VAL A 1 76 ? 2.046 -5.722 -2.961 1.00 89.94 76 VAL A CA 1
ATOM 575 C C . VAL A 1 76 ? 1.611 -6.609 -1.797 1.00 89.94 76 VAL A C 1
ATOM 577 O O . VAL A 1 76 ? 0.431 -6.636 -1.443 1.00 89.94 76 VAL A O 1
ATOM 580 N N . VAL A 1 77 ? 2.555 -7.274 -1.130 1.00 92.12 77 VAL A N 1
ATOM 581 C CA . VAL A 1 77 ? 2.244 -8.092 0.049 1.00 92.12 77 VAL A CA 1
ATOM 582 C C . VAL A 1 77 ? 1.703 -7.217 1.181 1.00 92.12 77 VAL A C 1
ATOM 584 O O . VAL A 1 77 ? 0.627 -7.498 1.710 1.00 92.12 77 VAL A O 1
ATOM 587 N N . ALA A 1 78 ? 2.373 -6.113 1.512 1.00 90.06 78 ALA A N 1
ATOM 588 C CA . ALA A 1 78 ? 1.925 -5.199 2.559 1.00 90.06 78 ALA A CA 1
ATOM 589 C C . ALA A 1 78 ? 0.547 -4.583 2.251 1.00 90.06 78 ALA A C 1
ATOM 591 O O . ALA A 1 78 ? -0.303 -4.487 3.141 1.00 90.06 78 ALA A O 1
ATOM 592 N N . SER A 1 79 ? 0.283 -4.200 0.997 1.00 90.69 79 SER A N 1
ATOM 593 C CA . SER A 1 79 ? -1.016 -3.637 0.601 1.00 90.69 79 SER A CA 1
ATOM 594 C C . SER A 1 79 ? -2.142 -4.673 0.655 1.00 90.69 79 SER A C 1
ATOM 596 O O . SER A 1 79 ? -3.241 -4.342 1.103 1.00 90.69 79 SER A O 1
ATOM 598 N N . SER A 1 80 ? -1.876 -5.941 0.324 1.00 93.25 80 SER A N 1
ATOM 599 C CA . SER A 1 80 ? -2.846 -7.034 0.504 1.00 93.25 80 SER A CA 1
ATOM 600 C C . SER A 1 80 ? -3.217 -7.255 1.981 1.00 93.25 80 SER A C 1
ATOM 602 O O . SER A 1 80 ? -4.392 -7.346 2.332 1.00 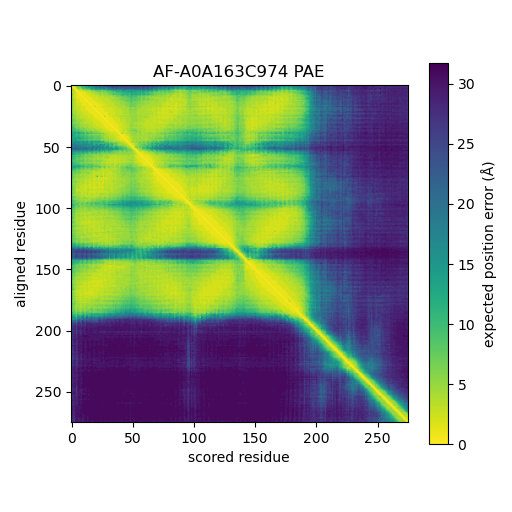93.25 80 SER A O 1
ATOM 604 N N . ILE A 1 81 ? -2.232 -7.235 2.884 1.00 90.88 81 ILE A N 1
ATOM 605 C CA . ILE A 1 81 ? -2.466 -7.363 4.331 1.00 90.88 81 ILE A CA 1
ATOM 606 C C . ILE A 1 81 ? -3.252 -6.157 4.858 1.00 90.88 81 ILE A C 1
ATOM 608 O O . ILE A 1 81 ? -4.210 -6.315 5.615 1.00 90.88 81 ILE A O 1
ATOM 612 N N . THR A 1 82 ? -2.882 -4.950 4.427 1.00 91.94 82 THR A N 1
ATOM 613 C CA . THR A 1 82 ? -3.544 -3.704 4.838 1.00 91.94 82 THR A CA 1
ATOM 614 C C . THR A 1 82 ? -4.999 -3.661 4.367 1.00 91.94 82 THR A C 1
ATOM 616 O O . THR A 1 82 ? -5.893 -3.346 5.153 1.00 91.94 82 THR A O 1
ATOM 619 N N . THR A 1 83 ? -5.266 -4.020 3.107 1.00 91.69 83 THR A N 1
ATOM 620 C CA . THR A 1 83 ? -6.633 -4.089 2.563 1.00 91.69 83 THR A CA 1
ATOM 621 C C . THR A 1 83 ? -7.485 -5.101 3.323 1.00 91.69 83 THR A C 1
ATOM 623 O O . THR A 1 83 ? -8.596 -4.764 3.736 1.00 91.69 83 THR A O 1
ATOM 626 N N . LEU A 1 84 ? -6.953 -6.299 3.591 1.00 92.56 84 LEU A N 1
ATOM 627 C CA . LEU A 1 84 ? -7.647 -7.327 4.365 1.00 92.56 84 LEU A CA 1
ATOM 628 C C . LEU A 1 84 ? -7.949 -6.862 5.798 1.00 92.56 84 LEU A C 1
ATOM 630 O O . LEU A 1 84 ? -9.066 -7.048 6.281 1.00 92.56 84 LEU A O 1
ATOM 634 N N . ALA A 1 85 ? -6.992 -6.211 6.464 1.00 91.44 85 ALA A N 1
ATOM 635 C CA . ALA A 1 85 ? -7.162 -5.683 7.816 1.00 91.44 85 ALA A CA 1
ATOM 636 C C . ALA A 1 85 ? -8.276 -4.624 7.887 1.00 91.44 85 ALA A C 1
ATOM 638 O O . ALA A 1 85 ? -9.162 -4.703 8.741 1.00 91.44 85 ALA A O 1
ATOM 639 N N . ILE A 1 86 ? -8.287 -3.658 6.963 1.00 91.19 86 ILE A N 1
ATOM 640 C CA . ILE A 1 86 ? -9.318 -2.609 6.918 1.00 91.19 86 ILE A CA 1
ATOM 641 C C . ILE A 1 86 ? -10.686 -3.209 6.568 1.00 91.19 86 ILE A C 1
ATOM 643 O O . ILE A 1 86 ? -11.708 -2.821 7.147 1.00 91.19 86 ILE A O 1
ATOM 647 N N . LEU A 1 87 ? -10.727 -4.182 5.656 1.00 91.19 87 LEU A N 1
ATOM 648 C CA . LEU A 1 87 ? -11.951 -4.897 5.307 1.00 91.19 87 LEU A CA 1
ATOM 649 C C . LEU A 1 87 ? -12.512 -5.649 6.519 1.00 91.19 87 LEU A C 1
ATOM 651 O O . LEU A 1 87 ? -13.699 -5.536 6.820 1.00 91.19 87 LEU A O 1
ATOM 655 N N . LEU A 1 88 ? -11.663 -6.342 7.277 1.00 90.19 88 LEU A N 1
ATOM 656 C CA . LEU A 1 88 ? -12.061 -7.030 8.504 1.00 90.19 88 LEU A CA 1
ATOM 657 C C . LEU A 1 88 ? -12.641 -6.047 9.534 1.00 90.19 88 LEU A C 1
ATOM 659 O O . LEU A 1 88 ? -13.712 -6.287 10.094 1.00 90.19 88 LEU A O 1
ATOM 663 N N . VAL A 1 89 ? -11.978 -4.907 9.749 1.00 89.94 89 VAL A N 1
ATOM 664 C CA . VAL A 1 89 ? -12.436 -3.864 10.683 1.00 89.94 89 VAL A CA 1
ATOM 665 C C . VAL A 1 89 ? -13.773 -3.259 10.241 1.00 89.94 89 VAL A C 1
ATOM 667 O O . VAL A 1 89 ? -14.663 -3.031 11.066 1.00 89.94 89 VAL A O 1
ATOM 670 N N . THR A 1 90 ? -13.954 -2.993 8.948 1.00 89.12 90 THR A N 1
ATOM 671 C CA . THR A 1 90 ? -15.213 -2.441 8.420 1.00 89.12 90 THR A CA 1
ATOM 672 C C . THR A 1 90 ? -16.354 -3.456 8.494 1.00 89.12 90 THR A C 1
ATOM 674 O O . THR A 1 90 ? -17.443 -3.105 8.957 1.00 89.12 90 THR A O 1
ATOM 677 N N . MET A 1 91 ? -16.106 -4.722 8.148 1.00 88.12 91 MET A N 1
ATOM 678 C CA . MET A 1 91 ? -17.098 -5.797 8.245 1.00 88.12 91 MET A CA 1
ATOM 679 C C . MET A 1 91 ? -17.498 -6.094 9.690 1.00 88.12 91 MET A C 1
ATOM 681 O O . MET A 1 91 ? -18.694 -6.205 9.969 1.00 88.12 91 MET A O 1
ATOM 685 N N . SER A 1 92 ? -16.532 -6.130 10.615 1.00 88.62 92 SER A N 1
ATOM 686 C CA . SER A 1 92 ? -16.781 -6.333 12.049 1.00 88.62 92 SER A CA 1
ATOM 687 C C . SER A 1 92 ? -17.662 -5.235 12.655 1.00 88.62 92 SER A C 1
ATOM 689 O O . SER A 1 92 ? -18.487 -5.498 13.528 1.00 88.62 92 SER A O 1
ATOM 691 N N . ASN A 1 93 ? -17.545 -3.998 12.159 1.00 84.50 93 ASN A N 1
ATOM 692 C CA . ASN A 1 93 ? -18.400 -2.894 12.596 1.00 84.50 93 ASN A CA 1
ATOM 693 C C . ASN A 1 93 ? -19.831 -2.969 12.037 1.00 84.50 93 ASN A C 1
ATOM 695 O O . ASN A 1 93 ? -20.741 -2.403 12.644 1.00 84.50 93 ASN A O 1
ATOM 699 N N . ARG A 1 94 ? -20.039 -3.632 10.892 1.00 85.50 94 ARG A N 1
ATOM 700 C CA . ARG A 1 94 ? -21.342 -3.712 10.213 1.00 85.50 94 ARG A CA 1
ATOM 701 C C . ARG A 1 94 ? -22.154 -4.942 10.624 1.00 85.50 94 ARG A C 1
ATOM 703 O 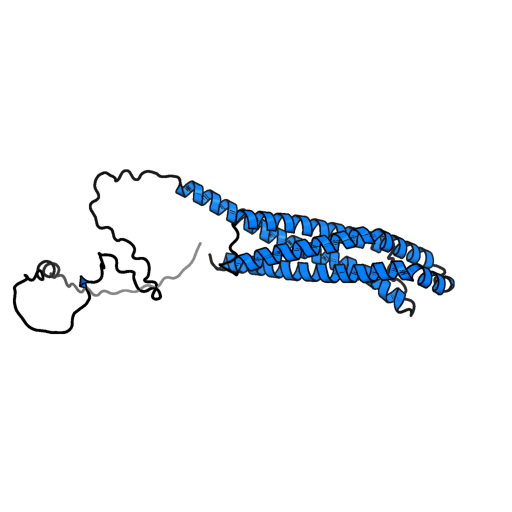O . ARG A 1 94 ? -23.373 -4.846 10.729 1.00 85.50 94 ARG A O 1
ATOM 710 N N . HIS A 1 95 ? -21.498 -6.076 10.864 1.00 86.75 95 HIS A N 1
ATOM 711 C CA . HIS A 1 95 ? -22.161 -7.350 11.145 1.00 86.75 95 HIS A CA 1
ATOM 712 C C . HIS A 1 95 ? -22.090 -7.694 12.632 1.00 86.75 95 HIS A C 1
ATOM 714 O O . HIS A 1 95 ? -21.012 -7.910 13.181 1.00 86.75 95 HIS A O 1
ATOM 720 N N . TYR A 1 96 ? -23.253 -7.814 13.277 1.00 83.00 96 TYR A N 1
ATOM 721 C CA . TYR A 1 96 ? -23.348 -8.164 14.699 1.00 83.00 96 TYR A CA 1
ATOM 722 C C . TYR A 1 96 ? -22.683 -9.512 15.033 1.00 83.00 96 TYR A C 1
ATOM 724 O O . TYR A 1 96 ? -22.040 -9.637 16.072 1.00 83.00 96 TYR A O 1
ATOM 732 N N . TRP A 1 97 ? -22.782 -10.488 14.127 1.00 82.62 97 TRP A N 1
ATOM 733 C CA . TRP A 1 97 ? -22.216 -11.833 14.287 1.00 82.62 97 TRP A CA 1
ATOM 734 C C . TRP A 1 97 ? -20.679 -11.868 14.282 1.00 82.62 97 TRP A C 1
ATOM 736 O O . TRP A 1 97 ? -20.086 -12.795 14.817 1.00 82.62 97 TRP A O 1
ATOM 746 N N . LEU A 1 98 ? -20.029 -10.843 13.721 1.00 84.31 98 LEU A N 1
ATOM 747 C CA . LEU A 1 98 ? -18.570 -10.724 13.583 1.00 84.31 98 LEU A CA 1
ATOM 748 C C . LEU A 1 98 ? -17.988 -9.691 14.555 1.00 84.31 98 LEU A C 1
ATOM 750 O O . LEU A 1 98 ? -16.978 -9.044 14.270 1.00 84.31 98 LEU A O 1
ATOM 754 N N . ARG A 1 99 ? -18.643 -9.471 15.697 1.00 88.00 99 ARG A N 1
ATOM 755 C CA . ARG A 1 99 ? -18.250 -8.418 16.633 1.00 88.00 99 ARG A CA 1
ATOM 756 C C . ARG A 1 99 ? -16.957 -8.783 17.360 1.00 88.00 99 ARG A C 1
ATOM 758 O O . ARG A 1 99 ? -16.958 -9.534 18.331 1.00 88.00 99 ARG A O 1
ATOM 765 N N . ILE A 1 100 ? -15.858 -8.180 16.921 1.00 88.88 100 ILE A N 1
ATOM 766 C CA . ILE A 1 100 ? -14.538 -8.356 17.521 1.00 88.88 100 ILE A CA 1
ATOM 767 C C . ILE A 1 100 ? -14.420 -7.437 18.757 1.00 88.88 100 ILE A C 1
ATOM 769 O O . ILE A 1 100 ? -14.926 -6.306 18.749 1.00 88.88 100 ILE A O 1
ATOM 773 N N . PRO A 1 101 ? -13.758 -7.879 19.845 1.00 90.00 101 PRO A N 1
ATOM 774 C CA . PRO A 1 101 ? -13.410 -7.018 20.971 1.00 90.00 101 PRO A CA 1
ATOM 775 C C . PRO A 1 101 ? -12.668 -5.750 20.527 1.00 90.00 101 PRO A C 1
ATOM 777 O O . PRO A 1 101 ? -11.732 -5.803 19.732 1.00 90.00 101 PRO A O 1
ATOM 780 N N . SER A 1 102 ? -13.023 -4.597 21.101 1.00 86.06 102 SER A N 1
ATOM 781 C CA . SER A 1 102 ? -12.455 -3.303 20.685 1.00 86.06 102 SER A CA 1
ATOM 782 C C . SER A 1 102 ? -10.933 -3.208 20.834 1.00 86.06 102 SER A C 1
ATOM 784 O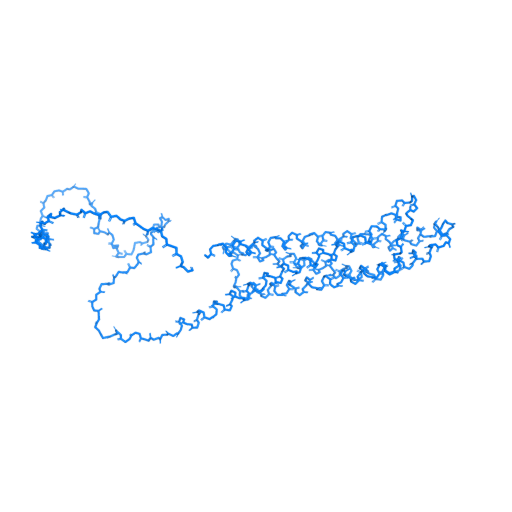 O . SER A 1 102 ? -10.311 -2.447 20.107 1.00 86.06 102 SER A O 1
ATOM 786 N N . ALA A 1 103 ? -10.334 -3.962 21.760 1.00 88.25 103 ALA A N 1
ATOM 787 C CA . ALA A 1 103 ? -8.880 -4.007 21.924 1.00 88.25 103 ALA A CA 1
ATOM 788 C C . ALA A 1 103 ? -8.180 -4.636 20.708 1.00 88.25 103 ALA A C 1
ATOM 790 O O . ALA A 1 103 ? -7.186 -4.099 20.229 1.00 88.25 103 ALA A O 1
ATOM 791 N N . ILE A 1 104 ? -8.742 -5.723 20.170 1.00 90.94 104 ILE A N 1
ATOM 792 C CA . ILE A 1 104 ? -8.206 -6.407 18.987 1.00 90.94 104 ILE A CA 1
ATOM 793 C C . ILE A 1 104 ? -8.373 -5.516 17.754 1.00 90.94 104 ILE A C 1
ATOM 795 O O . ILE A 1 104 ? -7.441 -5.386 16.973 1.00 90.94 104 ILE A O 1
ATOM 799 N N . VAL A 1 105 ? -9.516 -4.832 17.616 1.00 89.94 105 VAL A N 1
ATOM 800 C CA . VAL A 1 105 ? -9.739 -3.876 16.515 1.00 89.94 105 VAL A CA 1
ATOM 801 C C . VAL A 1 105 ? -8.671 -2.780 16.503 1.00 89.94 105 VAL A C 1
ATOM 803 O O . VAL A 1 105 ? -8.107 -2.509 15.451 1.00 89.94 105 VAL A O 1
ATOM 806 N N . VAL A 1 106 ? -8.345 -2.193 17.659 1.00 89.56 106 VAL A N 1
ATOM 807 C CA . VAL A 1 106 ? -7.300 -1.157 17.753 1.00 89.56 106 VAL A CA 1
ATOM 808 C C . VAL A 1 106 ? -5.920 -1.712 17.390 1.00 89.56 106 VAL A C 1
ATOM 810 O O . VAL A 1 106 ? -5.154 -1.034 16.714 1.00 89.56 106 VAL A O 1
ATOM 813 N N . PHE A 1 107 ? -5.602 -2.946 17.789 1.00 92.38 107 PHE A N 1
ATOM 814 C CA . PHE A 1 107 ? -4.340 -3.590 17.414 1.00 92.38 107 PHE A CA 1
ATOM 815 C C . PHE A 1 107 ? -4.246 -3.850 15.900 1.00 92.38 107 PHE A C 1
ATOM 817 O O . PHE A 1 107 ? -3.214 -3.595 15.280 1.00 92.38 107 PHE A O 1
A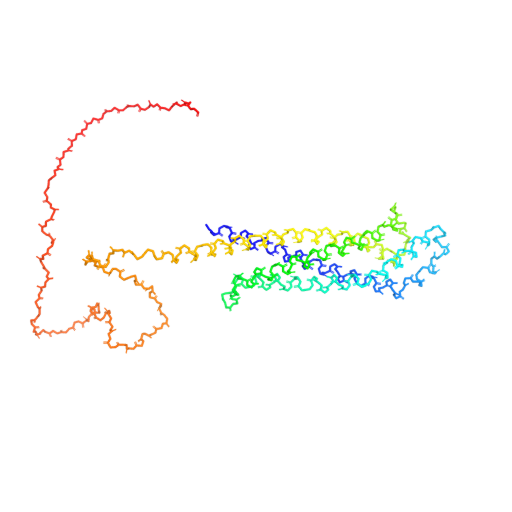TOM 824 N N . VAL A 1 108 ? -5.340 -4.303 15.283 1.00 92.44 108 VAL A N 1
ATOM 825 C CA . VAL A 1 108 ? -5.428 -4.485 13.826 1.00 92.44 108 VAL A CA 1
ATOM 826 C C . VAL A 1 108 ? -5.313 -3.141 13.097 1.00 92.44 108 VAL A C 1
ATOM 828 O O . VAL A 1 108 ? -4.590 -3.037 12.114 1.00 92.44 108 VAL A O 1
ATOM 831 N N . GLU A 1 109 ? -5.954 -2.083 13.598 1.00 90.94 109 GLU A N 1
ATOM 832 C CA . GLU A 1 109 ? -5.808 -0.732 13.039 1.00 90.94 109 GLU A CA 1
ATOM 833 C C . GLU A 1 109 ? -4.367 -0.214 13.160 1.00 90.94 109 GLU A C 1
ATOM 835 O O . GLU A 1 109 ? -3.853 0.381 12.218 1.00 90.94 109 GLU A O 1
ATOM 840 N N . PHE A 1 110 ? -3.692 -0.484 14.278 1.00 92.06 110 PHE A N 1
ATOM 841 C CA . PHE A 1 110 ? -2.304 -0.079 14.502 1.00 92.06 110 PHE A CA 1
ATOM 842 C C . PHE A 1 110 ? -1.303 -0.838 13.616 1.00 92.06 110 PHE A C 1
ATOM 844 O O . PHE A 1 110 ? -0.340 -0.274 13.105 1.00 92.06 110 PHE A O 1
ATOM 851 N N . THR A 1 111 ? -1.524 -2.130 13.387 1.00 92.56 111 THR A N 1
ATOM 852 C CA . THR A 1 111 ? -0.691 -2.898 12.446 1.00 92.56 111 THR A CA 1
ATOM 853 C C . THR A 1 111 ? -0.935 -2.460 10.999 1.00 92.56 111 THR A C 1
ATOM 855 O O . THR A 1 111 ? 0.021 -2.326 10.233 1.00 92.56 111 THR A O 1
ATOM 858 N N . ALA A 1 112 ? -2.181 -2.134 10.638 1.00 92.44 112 ALA A N 1
ATOM 859 C CA . ALA A 1 112 ? -2.523 -1.576 9.331 1.00 92.44 112 ALA A CA 1
ATOM 860 C C . ALA A 1 112 ? -1.906 -0.185 9.099 1.00 92.44 112 ALA A C 1
ATOM 862 O O . ALA A 1 112 ? -1.434 0.091 7.997 1.00 92.44 112 ALA A O 1
ATOM 863 N N . THR A 1 113 ? -1.850 0.688 10.115 1.00 92.38 113 THR A N 1
ATOM 864 C CA . THR A 1 113 ? -1.171 1.990 9.988 1.00 92.38 113 THR A CA 1
ATOM 865 C C . THR A 1 113 ? 0.328 1.822 9.771 1.00 92.38 113 THR A C 1
ATOM 867 O O . THR A 1 113 ? 0.869 2.453 8.866 1.00 92.38 113 THR A O 1
ATOM 870 N N . ILE A 1 114 ? 0.996 0.947 10.534 1.00 93.06 114 ILE A N 1
ATOM 871 C CA . ILE A 1 114 ? 2.430 0.660 10.352 1.00 93.06 114 ILE A CA 1
ATOM 872 C C . ILE A 1 114 ? 2.697 0.123 8.943 1.00 93.06 114 ILE A C 1
ATOM 874 O O . ILE A 1 114 ? 3.602 0.602 8.261 1.00 93.06 114 ILE A O 1
ATOM 878 N N . SER A 1 115 ? 1.888 -0.835 8.485 1.00 92.88 115 SER A N 1
ATOM 879 C CA . SER A 1 115 ? 2.015 -1.394 7.137 1.00 92.88 115 SER A CA 1
ATOM 880 C C . SER A 1 115 ? 1.814 -0.321 6.062 1.00 92.88 115 SER A C 1
ATOM 882 O O . SER A 1 115 ? 2.612 -0.217 5.134 1.00 92.88 115 SER A O 1
ATOM 884 N N . SER A 1 116 ? 0.824 0.560 6.229 1.00 91.44 116 SER A N 1
ATOM 885 C CA . SER A 1 116 ? 0.574 1.670 5.306 1.00 91.44 116 SER A CA 1
ATOM 886 C C . SER A 1 116 ?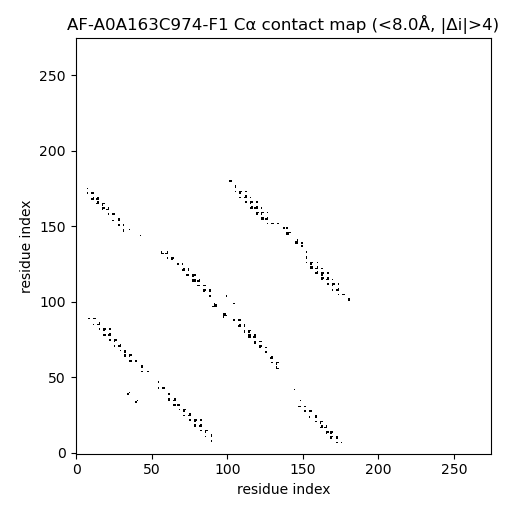 1.714 2.691 5.258 1.00 91.44 116 SER A C 1
ATOM 888 O O . SER A 1 116 ? 2.035 3.181 4.174 1.00 91.44 116 SER A O 1
ATOM 890 N N . ILE A 1 117 ? 2.364 2.975 6.390 1.00 92.12 117 ILE A N 1
ATOM 891 C CA . ILE A 1 117 ? 3.563 3.824 6.438 1.00 92.12 117 ILE A CA 1
ATOM 892 C C . ILE A 1 117 ? 4.715 3.148 5.687 1.00 92.12 117 ILE A C 1
ATOM 894 O O . ILE A 1 117 ? 5.379 3.794 4.880 1.00 92.12 117 ILE A O 1
ATOM 898 N N . ALA A 1 118 ? 4.926 1.844 5.889 1.00 91.00 118 ALA A N 1
ATOM 899 C CA . ALA A 1 118 ? 5.954 1.092 5.171 1.00 91.00 118 ALA A CA 1
ATOM 900 C C . ALA A 1 118 ? 5.714 1.092 3.651 1.00 91.00 118 ALA A C 1
ATOM 902 O O . ALA A 1 118 ? 6.651 1.305 2.884 1.00 91.00 118 ALA A O 1
ATOM 903 N N . ILE A 1 119 ? 4.460 0.923 3.218 1.00 91.38 119 ILE A N 1
ATOM 904 C CA . ILE A 1 119 ? 4.057 1.023 1.807 1.00 91.38 119 ILE A CA 1
ATOM 905 C C . ILE A 1 119 ? 4.389 2.408 1.249 1.00 91.38 119 ILE A C 1
ATOM 907 O O . ILE A 1 119 ? 4.983 2.500 0.177 1.00 91.38 119 ILE A O 1
ATOM 911 N N . SER A 1 120 ? 4.048 3.475 1.978 1.00 90.31 120 SER A N 1
ATOM 912 C CA . SER A 1 120 ? 4.329 4.847 1.548 1.00 90.31 120 SER A CA 1
ATOM 913 C C . SER A 1 120 ? 5.831 5.113 1.431 1.00 90.31 120 SER A C 1
ATOM 915 O O . SER A 1 120 ? 6.283 5.597 0.395 1.00 90.31 120 SER A O 1
ATOM 917 N N . SER A 1 121 ? 6.626 4.702 2.422 1.00 90.19 121 SER A N 1
ATOM 918 C CA . SER A 1 121 ? 8.088 4.824 2.387 1.00 90.19 121 SER A CA 1
ATOM 919 C C . SER A 1 121 ? 8.714 4.025 1.243 1.00 90.19 121 SER A C 1
ATOM 921 O O . SER A 1 121 ? 9.605 4.521 0.554 1.00 90.19 121 SER A O 1
ATOM 923 N N . CYS A 1 122 ? 8.233 2.802 1.002 1.00 88.94 122 CYS A N 1
ATOM 924 C CA . CYS A 1 122 ? 8.708 1.958 -0.090 1.00 88.94 122 CYS A CA 1
ATOM 925 C C . CYS A 1 122 ? 8.367 2.573 -1.455 1.00 88.94 122 CYS A C 1
ATOM 927 O O . CYS A 1 122 ? 9.233 2.692 -2.321 1.00 88.94 122 CYS A O 1
ATOM 929 N N . SER A 1 123 ? 7.130 3.049 -1.618 1.00 88.44 123 SER A N 1
ATOM 930 C CA . SER A 1 123 ? 6.687 3.738 -2.828 1.00 88.44 123 SER A CA 1
ATOM 931 C C . SER A 1 123 ? 7.485 5.008 -3.095 1.00 88.44 123 SER A C 1
ATOM 933 O O . SER A 1 123 ? 7.866 5.260 -4.235 1.00 88.44 123 SER A O 1
ATOM 935 N N . LEU A 1 124 ? 7.739 5.809 -2.058 1.00 88.69 124 LEU A N 1
ATOM 936 C CA . LEU A 1 124 ? 8.535 7.025 -2.163 1.00 88.69 124 LEU A CA 1
ATOM 937 C C . LEU A 1 124 ? 9.975 6.690 -2.562 1.00 88.69 124 LEU A C 1
ATOM 939 O O . LEU A 1 124 ? 10.536 7.342 -3.435 1.00 88.69 124 LEU A O 1
ATOM 943 N N . SER A 1 125 ? 10.562 5.652 -1.961 1.00 89.44 125 SER A N 1
ATOM 944 C CA . SER A 1 125 ? 11.912 5.193 -2.294 1.00 89.44 125 SER A CA 1
ATOM 945 C C . SER A 1 125 ? 12.026 4.776 -3.762 1.00 89.44 125 SER A C 1
ATOM 947 O O . SER A 1 125 ? 12.967 5.193 -4.437 1.00 89.44 125 SER A O 1
ATOM 949 N N . VAL A 1 126 ? 11.049 4.020 -4.277 1.00 85.69 126 VAL A N 1
ATOM 950 C CA . VAL A 1 126 ? 10.990 3.638 -5.697 1.00 85.69 126 VAL A CA 1
ATOM 951 C C . VAL A 1 126 ? 10.849 4.878 -6.584 1.00 85.69 126 VAL A C 1
ATOM 953 O O . VAL A 1 126 ? 11.656 5.064 -7.494 1.00 85.69 126 VAL A O 1
ATOM 956 N N . ALA A 1 127 ? 9.911 5.774 -6.270 1.00 88.12 127 ALA A N 1
ATOM 957 C CA . ALA A 1 127 ? 9.692 6.997 -7.040 1.00 88.12 127 ALA A CA 1
ATOM 958 C C . ALA A 1 127 ? 10.937 7.899 -7.087 1.00 88.12 127 ALA A C 1
ATOM 960 O O . ALA A 1 127 ? 11.279 8.432 -8.139 1.00 88.12 127 ALA A O 1
ATOM 961 N N . LEU A 1 128 ? 11.654 8.048 -5.969 1.00 87.25 128 LEU A N 1
ATOM 962 C CA . LEU A 1 128 ? 12.893 8.827 -5.914 1.00 87.25 128 LEU A CA 1
ATOM 963 C C . LEU A 1 128 ? 14.024 8.167 -6.708 1.00 87.25 128 LEU A C 1
ATOM 965 O O . LEU A 1 128 ? 14.755 8.871 -7.401 1.00 87.25 128 LEU A O 1
ATOM 969 N N . SER A 1 129 ? 14.148 6.835 -6.643 1.00 86.31 129 SER A N 1
ATOM 970 C CA . SER A 1 129 ? 15.168 6.111 -7.410 1.00 86.31 129 SER A CA 1
ATOM 971 C C . SER A 1 129 ? 14.951 6.224 -8.915 1.00 86.31 129 SER A C 1
ATOM 973 O O . SER A 1 129 ? 15.903 6.465 -9.643 1.00 86.31 129 SER A O 1
ATOM 975 N N . ILE A 1 130 ? 13.701 6.144 -9.372 1.00 82.44 130 ILE A N 1
ATOM 976 C CA . ILE A 1 130 ? 13.353 6.283 -10.787 1.00 82.44 130 ILE A CA 1
ATOM 977 C C . ILE A 1 130 ? 13.548 7.733 -11.248 1.00 82.44 130 ILE A C 1
ATOM 979 O O . ILE A 1 130 ? 14.118 7.990 -12.311 1.00 82.44 130 ILE A O 1
ATOM 983 N N . ARG A 1 131 ? 13.137 8.700 -10.418 1.00 81.50 131 ARG A N 1
ATOM 984 C CA . ARG A 1 131 ? 13.244 10.128 -10.731 1.00 81.50 131 ARG A CA 1
ATOM 985 C C . ARG A 1 131 ? 14.685 10.601 -10.901 1.00 81.50 131 ARG A C 1
ATOM 987 O O . ARG A 1 131 ? 14.909 11.507 -11.695 1.00 81.50 131 ARG A O 1
ATOM 994 N N . ALA A 1 132 ? 15.644 10.011 -10.188 1.00 74.69 132 ALA A N 1
ATOM 995 C CA . ALA A 1 132 ? 17.058 10.369 -10.316 1.00 74.69 132 ALA A CA 1
ATOM 996 C C . ALA A 1 132 ? 17.587 10.189 -11.750 1.00 74.69 132 ALA A C 1
ATOM 998 O O . ALA A 1 132 ? 18.462 10.938 -12.174 1.00 74.69 132 ALA A O 1
ATOM 999 N N . PHE A 1 133 ? 17.018 9.240 -12.494 1.00 70.69 133 PHE A N 1
ATOM 1000 C CA . PHE A 1 133 ? 17.403 8.935 -13.873 1.00 70.69 133 PHE A CA 1
ATOM 1001 C C . PHE A 1 133 ? 16.423 9.511 -14.900 1.00 70.69 133 PHE A C 1
ATOM 1003 O O . PHE A 1 133 ? 16.741 9.577 -16.084 1.00 70.69 133 PHE A O 1
ATOM 1010 N N . SER A 1 134 ? 15.259 9.978 -14.432 1.00 64.69 134 SER A N 1
ATOM 1011 C CA . SER A 1 134 ? 14.217 10.595 -15.248 1.00 64.69 134 SER A CA 1
ATOM 1012 C C . SER A 1 134 ? 14.450 12.094 -15.391 1.00 64.69 134 SER A C 1
ATOM 1014 O O . SER A 1 134 ? 13.871 12.892 -14.652 1.00 64.69 134 SER A O 1
ATOM 1016 N N . THR A 1 135 ? 15.280 12.506 -16.349 1.00 57.50 135 THR A N 1
ATOM 1017 C CA . THR A 1 135 ? 15.314 13.905 -16.797 1.00 57.50 135 THR A CA 1
ATOM 1018 C C . THR A 1 135 ? 14.140 14.155 -17.744 1.00 57.50 135 THR A C 1
ATOM 1020 O O . THR A 1 135 ? 14.121 13.597 -18.840 1.00 57.50 135 THR A O 1
ATOM 1023 N N . PRO A 1 136 ? 13.126 14.951 -17.354 1.00 57.91 136 PRO A N 1
ATOM 1024 C CA . PRO A 1 136 ? 12.040 15.275 -18.260 1.00 57.91 136 PRO A CA 1
ATOM 1025 C C . PRO A 1 136 ? 12.520 16.221 -19.372 1.00 57.91 136 PRO A C 1
ATOM 1027 O O . PRO A 1 136 ? 13.273 17.155 -19.082 1.00 57.91 136 PRO A O 1
ATOM 1030 N N . PRO A 1 137 ? 12.006 16.064 -20.603 1.00 54.44 137 PRO A N 1
ATOM 1031 C CA . PRO A 1 137 ? 11.171 14.963 -21.086 1.00 54.44 137 PRO A CA 1
ATOM 1032 C C . PRO A 1 137 ? 12.032 13.763 -21.511 1.00 54.44 137 PRO A C 1
ATOM 1034 O O . PRO A 1 137 ? 12.957 13.928 -22.302 1.00 54.44 137 PRO A O 1
ATOM 1037 N N . TYR A 1 138 ? 11.686 12.545 -21.073 1.00 56.47 138 TYR A N 1
ATOM 1038 C CA . TYR A 1 138 ? 12.102 11.373 -21.842 1.00 56.47 138 TYR A CA 1
ATOM 1039 C C . TYR A 1 138 ? 11.485 11.543 -23.221 1.00 56.47 138 TYR A C 1
ATOM 1041 O O . TYR A 1 138 ? 10.256 11.572 -23.344 1.00 56.47 138 TYR A O 1
ATOM 1049 N N . VAL A 1 139 ? 12.322 11.716 -24.241 1.00 56.84 139 VAL A N 1
ATOM 1050 C CA . VAL A 1 139 ? 11.868 11.639 -25.622 1.00 56.84 139 VAL A CA 1
ATOM 1051 C C . VAL A 1 139 ? 11.305 10.234 -25.764 1.00 56.84 139 VAL A C 1
ATOM 1053 O O . VAL A 1 139 ? 12.036 9.248 -25.784 1.00 56.84 139 VAL A O 1
ATOM 1056 N N . THR A 1 140 ? 9.981 10.127 -25.735 1.00 57.88 140 THR A N 1
ATOM 1057 C CA . THR A 1 140 ? 9.294 8.892 -26.073 1.00 57.88 140 THR A CA 1
ATOM 1058 C C . THR A 1 140 ? 9.487 8.765 -27.572 1.00 57.88 140 THR A C 1
ATOM 1060 O O . THR A 1 140 ? 8.793 9.400 -28.357 1.00 57.88 140 THR A O 1
ATOM 1063 N N . LEU A 1 141 ? 10.532 8.038 -27.978 1.00 58.47 141 LEU A N 1
ATOM 1064 C CA . LEU A 1 141 ? 10.631 7.590 -29.361 1.00 58.47 141 LEU A CA 1
ATOM 1065 C C . LEU A 1 141 ? 9.332 6.830 -29.696 1.00 58.47 141 LEU A C 1
ATOM 1067 O O . LEU A 1 141 ? 8.727 6.249 -28.794 1.00 58.47 141 LEU A O 1
ATOM 1071 N N . ASP A 1 142 ? 8.925 6.798 -30.970 1.00 66.38 142 ASP A N 1
ATOM 1072 C CA . ASP A 1 142 ? 7.682 6.176 -31.493 1.00 66.38 142 ASP A CA 1
ATOM 1073 C C . ASP A 1 142 ? 7.475 4.672 -31.153 1.00 66.38 142 ASP A C 1
ATOM 1075 O O . ASP A 1 142 ? 6.583 4.006 -31.676 1.00 66.38 142 ASP A O 1
ATOM 1079 N N . SER A 1 143 ? 8.299 4.092 -30.286 1.00 76.69 143 SER A N 1
ATOM 1080 C CA . SER A 1 143 ? 8.178 2.740 -29.756 1.00 76.69 143 SER A CA 1
ATOM 1081 C C . SER A 1 143 ? 7.137 2.644 -28.635 1.00 76.69 143 SER A C 1
ATOM 1083 O O . SER A 1 143 ? 7.274 3.273 -27.580 1.00 76.69 143 SER A O 1
ATOM 1085 N N . ALA A 1 144 ? 6.154 1.762 -28.821 1.00 82.69 144 ALA A N 1
ATOM 1086 C CA . ALA A 1 144 ? 5.154 1.434 -27.805 1.00 82.69 144 ALA A CA 1
ATOM 1087 C C . ALA A 1 144 ? 5.775 0.881 -26.503 1.00 82.69 144 ALA A C 1
ATOM 1089 O O . ALA A 1 144 ? 5.279 1.183 -25.418 1.00 82.69 144 ALA A O 1
ATOM 1090 N N . ASP A 1 145 ? 6.885 0.141 -26.596 1.00 82.00 145 ASP A N 1
ATOM 1091 C CA . ASP A 1 145 ? 7.527 -0.504 -25.443 1.00 82.00 145 ASP A CA 1
ATOM 1092 C C . ASP A 1 145 ? 8.222 0.505 -24.511 1.00 82.00 145 ASP A C 1
ATOM 1094 O O . ASP A 1 145 ? 7.990 0.485 -23.301 1.00 82.00 145 ASP A O 1
ATOM 1098 N N . LEU A 1 146 ? 8.999 1.462 -25.046 1.00 79.75 146 LEU A N 1
ATOM 1099 C CA . LEU A 1 146 ? 9.591 2.517 -24.206 1.00 79.75 146 LEU A CA 1
ATOM 1100 C C . LEU A 1 146 ? 8.514 3.436 -23.619 1.00 79.75 146 LEU A C 1
ATOM 1102 O O . LEU A 1 146 ? 8.648 3.879 -22.478 1.00 79.75 146 LEU A O 1
ATOM 1106 N N . ALA A 1 147 ? 7.431 3.701 -24.360 1.00 83.38 147 ALA A N 1
ATOM 1107 C CA . ALA A 1 147 ? 6.297 4.454 -23.832 1.00 83.38 147 ALA A CA 1
ATOM 1108 C C . ALA A 1 147 ? 5.630 3.716 -22.658 1.00 83.38 147 ALA A C 1
ATOM 1110 O O . ALA A 1 147 ? 5.276 4.343 -21.659 1.00 83.38 147 ALA A O 1
ATOM 1111 N N . PHE A 1 148 ? 5.515 2.386 -22.734 1.00 85.00 148 PHE A N 1
ATOM 1112 C CA . PHE A 1 148 ? 5.003 1.562 -21.642 1.00 85.00 148 PHE A CA 1
ATOM 1113 C C . PHE A 1 148 ? 5.931 1.573 -20.419 1.00 85.00 148 PHE A C 1
ATOM 1115 O O . PHE A 1 148 ? 5.457 1.748 -19.296 1.00 85.00 148 PHE A O 1
ATOM 1122 N N . PHE A 1 149 ? 7.250 1.482 -20.609 1.00 85.38 149 PHE A N 1
ATOM 1123 C CA . PHE A 1 149 ? 8.220 1.581 -19.510 1.00 85.38 149 PHE A CA 1
ATOM 1124 C C . PHE A 1 149 ? 8.241 2.974 -18.871 1.00 85.38 149 PHE A C 1
ATOM 1126 O O . PHE A 1 149 ? 8.330 3.093 -17.646 1.00 85.38 149 PHE A O 1
ATOM 1133 N N . ALA A 1 150 ? 8.062 4.028 -19.669 1.00 84.12 150 ALA A N 1
ATOM 1134 C CA . ALA A 1 150 ? 7.974 5.401 -19.183 1.00 84.12 150 ALA A CA 1
ATOM 1135 C C . ALA A 1 150 ? 6.771 5.634 -18.252 1.00 84.12 150 ALA A C 1
ATOM 1137 O O . ALA A 1 150 ? 6.828 6.529 -17.409 1.00 84.12 150 ALA A O 1
ATOM 1138 N N . LEU A 1 151 ? 5.708 4.818 -18.332 1.00 87.31 151 LEU A N 1
ATOM 1139 C CA . LEU A 1 151 ? 4.572 4.899 -17.404 1.00 87.31 151 LEU A CA 1
ATOM 1140 C C . LEU A 1 151 ? 4.957 4.562 -15.957 1.00 87.31 151 LEU A C 1
ATOM 1142 O O . LEU A 1 151 ? 4.230 4.943 -15.037 1.00 87.31 151 LEU A O 1
ATOM 1146 N N . LEU A 1 152 ? 6.091 3.895 -15.723 1.00 86.31 152 LEU A N 1
ATOM 1147 C CA . LEU A 1 152 ? 6.533 3.522 -14.381 1.00 86.31 152 LEU A CA 1
ATOM 1148 C C . LEU A 1 152 ? 6.807 4.749 -13.487 1.00 86.31 152 LEU A C 1
ATOM 1150 O O . LEU A 1 152 ? 6.479 4.719 -12.299 1.00 86.31 152 LEU A O 1
ATOM 1154 N N . ASP A 1 153 ? 7.334 5.850 -14.038 1.00 86.31 153 ASP A N 1
ATOM 1155 C CA . ASP A 1 153 ? 7.569 7.093 -13.282 1.00 86.31 153 ASP A CA 1
ATOM 1156 C C . ASP A 1 153 ? 6.254 7.726 -12.773 1.00 86.31 153 ASP A C 1
ATOM 1158 O O . ASP A 1 153 ? 6.074 7.814 -11.552 1.00 86.31 153 ASP A O 1
ATOM 1162 N N . PRO A 1 154 ? 5.273 8.100 -13.625 1.00 88.56 154 PRO A N 1
ATOM 1163 C CA . PRO A 1 154 ? 4.007 8.652 -13.145 1.00 88.56 154 PRO A CA 1
ATOM 1164 C C . PRO A 1 154 ? 3.222 7.663 -12.266 1.00 88.56 154 PRO A C 1
ATOM 1166 O O . PRO A 1 154 ? 2.571 8.089 -11.306 1.00 88.56 154 PRO A O 1
ATOM 1169 N N . LEU A 1 155 ? 3.318 6.351 -12.510 1.00 87.56 155 LEU A N 1
ATOM 1170 C CA . LEU A 1 155 ? 2.714 5.338 -11.638 1.00 87.56 155 LEU A CA 1
ATOM 1171 C C . LEU A 1 155 ? 3.335 5.333 -10.240 1.00 87.56 155 LEU A C 1
ATOM 1173 O O . LEU A 1 155 ? 2.613 5.391 -9.249 1.00 87.56 155 LEU A O 1
ATOM 1177 N N . SER A 1 156 ? 4.662 5.340 -10.130 1.00 88.44 156 SER A N 1
ATOM 1178 C CA . SER A 1 156 ? 5.334 5.352 -8.826 1.00 88.44 156 SER A CA 1
ATOM 1179 C C . SER A 1 156 ? 4.994 6.607 -8.004 1.00 88.44 156 SER A C 1
ATOM 1181 O O . SER A 1 156 ? 4.802 6.530 -6.787 1.00 88.44 156 SER A O 1
ATOM 1183 N N . ARG A 1 157 ? 4.828 7.762 -8.665 1.00 88.94 157 ARG A N 1
ATOM 1184 C CA . ARG A 1 157 ? 4.417 9.026 -8.030 1.00 88.94 157 ARG A CA 1
ATOM 1185 C C . ARG A 1 157 ? 2.977 8.983 -7.541 1.00 88.94 157 ARG A C 1
ATOM 1187 O O . ARG A 1 157 ? 2.700 9.367 -6.405 1.00 88.94 157 ARG A O 1
ATOM 1194 N N . THR A 1 158 ? 2.055 8.516 -8.380 1.00 89.62 158 THR A N 1
ATOM 1195 C CA . THR A 1 158 ? 0.642 8.383 -7.995 1.00 89.62 158 THR A CA 1
ATOM 1196 C C . THR A 1 158 ? 0.473 7.370 -6.864 1.00 89.62 158 THR A C 1
ATOM 1198 O O . THR A 1 158 ? -0.293 7.620 -5.931 1.00 89.62 158 THR A O 1
ATOM 1201 N N . LEU A 1 159 ? 1.254 6.288 -6.862 1.00 89.69 159 LEU A N 1
ATOM 1202 C CA . LEU A 1 159 ? 1.304 5.316 -5.770 1.00 89.69 159 LEU A CA 1
ATOM 1203 C C . LEU A 1 159 ? 1.816 5.961 -4.469 1.00 89.69 159 LEU A C 1
ATOM 1205 O O . LEU A 1 159 ? 1.209 5.786 -3.409 1.00 89.69 159 LEU A O 1
ATOM 1209 N N . ALA A 1 160 ? 2.856 6.796 -4.534 1.00 91.19 160 ALA A N 1
ATOM 1210 C CA . ALA A 1 160 ? 3.381 7.496 -3.359 1.00 91.19 160 ALA A CA 1
ATOM 1211 C C . ALA A 1 160 ? 2.345 8.467 -2.765 1.00 91.19 160 ALA A C 1
ATOM 1213 O O . ALA A 1 160 ? 2.127 8.485 -1.554 1.00 91.19 160 ALA A O 1
ATOM 1214 N N . ILE A 1 161 ? 1.648 9.224 -3.616 1.00 92.06 161 ILE A N 1
ATOM 1215 C CA . ILE A 1 161 ? 0.606 10.170 -3.191 1.00 92.06 161 ILE A CA 1
ATOM 1216 C C . ILE A 1 161 ? -0.595 9.432 -2.584 1.00 92.06 161 ILE A C 1
ATOM 1218 O O . ILE A 1 161 ? -1.067 9.787 -1.503 1.00 92.06 161 ILE A O 1
ATOM 1222 N N . THR A 1 162 ? -1.094 8.393 -3.257 1.00 91.69 162 THR A N 1
ATOM 1223 C CA . THR A 1 162 ? -2.271 7.636 -2.798 1.00 91.69 162 THR A CA 1
ATOM 1224 C C . THR A 1 162 ? -1.992 6.857 -1.514 1.00 91.69 162 THR A C 1
ATOM 1226 O O . THR A 1 162 ? -2.837 6.832 -0.616 1.00 91.69 162 THR A O 1
ATOM 1229 N N . SER A 1 163 ? -0.798 6.277 -1.370 1.00 91.19 163 SER A N 1
ATOM 1230 C CA . SER A 1 163 ? -0.372 5.615 -0.131 1.00 91.19 163 SER A CA 1
ATOM 1231 C C . SER A 1 163 ? -0.196 6.601 1.026 1.00 91.19 163 SER A C 1
ATOM 1233 O O . SER A 1 163 ? -0.657 6.312 2.132 1.00 91.19 163 SER A O 1
ATOM 1235 N N . ALA A 1 164 ? 0.366 7.789 0.778 1.00 92.38 164 ALA A N 1
ATOM 1236 C CA . ALA A 1 164 ? 0.458 8.851 1.778 1.00 92.38 164 ALA A CA 1
ATOM 1237 C C . ALA A 1 164 ? -0.938 9.291 2.253 1.00 92.38 164 ALA A C 1
ATOM 1239 O O . ALA A 1 164 ? -1.203 9.315 3.456 1.00 92.38 164 ALA A O 1
ATOM 1240 N N . LEU A 1 165 ? -1.871 9.534 1.326 1.00 94.06 165 LEU A N 1
ATOM 1241 C CA . LEU A 1 165 ? -3.255 9.886 1.653 1.00 94.06 165 LEU A CA 1
ATOM 1242 C C . LEU A 1 165 ? -3.951 8.783 2.472 1.00 94.06 165 LEU A C 1
ATOM 1244 O O . LEU A 1 165 ? -4.601 9.055 3.482 1.00 94.06 165 LEU A O 1
ATOM 1248 N N . THR A 1 166 ? -3.777 7.524 2.065 1.00 91.94 166 THR A N 1
ATOM 1249 C CA . THR A 1 166 ? -4.363 6.364 2.753 1.00 91.94 166 THR A CA 1
ATOM 1250 C C . THR A 1 166 ? -3.812 6.227 4.173 1.00 91.94 166 THR A C 1
ATOM 1252 O O . THR A 1 166 ? -4.586 6.043 5.115 1.00 91.94 166 THR A O 1
ATOM 1255 N N . SER A 1 167 ? -2.498 6.396 4.356 1.00 91.88 167 SER A N 1
ATOM 1256 C CA . SER A 1 167 ? -1.869 6.352 5.681 1.00 91.88 167 SER A CA 1
ATOM 1257 C C . SER A 1 167 ? -2.402 7.446 6.611 1.00 91.88 167 SER A C 1
ATOM 1259 O O . SER A 1 167 ? -2.708 7.162 7.770 1.00 91.88 167 SER A O 1
ATOM 1261 N N . ALA A 1 168 ? -2.624 8.664 6.102 1.00 92.56 168 ALA A N 1
ATOM 1262 C CA . ALA A 1 168 ? -3.210 9.758 6.872 1.00 92.56 168 ALA A CA 1
ATOM 1263 C C . ALA A 1 168 ? -4.625 9.415 7.369 1.00 92.56 168 ALA A C 1
ATOM 1265 O O . ALA A 1 168 ? -4.929 9.595 8.552 1.00 92.56 168 ALA A O 1
ATOM 1266 N N . PHE A 1 169 ? -5.479 8.847 6.508 1.00 92.62 169 PHE A N 1
ATOM 1267 C CA . PHE A 1 169 ? -6.807 8.390 6.928 1.00 92.62 169 PHE A CA 1
ATOM 1268 C C . PHE A 1 169 ? -6.732 7.285 7.983 1.00 92.62 169 PHE A C 1
ATOM 1270 O O . PHE A 1 169 ? -7.484 7.318 8.961 1.00 92.62 169 PHE A O 1
ATOM 1277 N N . LEU A 1 170 ? -5.801 6.340 7.841 1.00 90.88 170 LEU A N 1
ATOM 1278 C CA . LEU A 1 170 ? -5.624 5.274 8.822 1.00 90.88 170 LEU A CA 1
ATOM 1279 C C . LEU A 1 170 ? -5.168 5.813 10.181 1.00 90.88 170 LEU A C 1
ATOM 1281 O O . LEU A 1 170 ? -5.723 5.406 11.202 1.00 90.88 170 LEU A O 1
ATOM 1285 N N . ILE A 1 171 ? -4.253 6.784 10.213 1.00 93.12 171 ILE A N 1
ATOM 1286 C CA . ILE A 1 171 ? -3.817 7.451 11.451 1.00 93.12 171 ILE A CA 1
ATOM 1287 C C . ILE A 1 171 ? -5.009 8.115 12.156 1.00 93.12 171 ILE A C 1
ATOM 1289 O O . ILE A 1 171 ? -5.188 7.948 13.367 1.00 93.12 171 ILE A O 1
ATOM 1293 N N . ILE A 1 172 ? -5.874 8.809 11.411 1.00 91.75 172 ILE A N 1
ATOM 1294 C CA . ILE A 1 172 ? -7.094 9.423 11.961 1.00 91.75 172 ILE A CA 1
ATOM 1295 C C . ILE A 1 172 ? -8.023 8.351 12.551 1.00 91.75 172 ILE A C 1
ATOM 1297 O O . ILE A 1 172 ? -8.554 8.513 13.652 1.00 91.75 172 ILE A O 1
ATOM 1301 N N . THR A 1 173 ? -8.207 7.224 11.860 1.00 90.12 173 THR A N 1
ATOM 1302 C CA . THR A 1 173 ? -9.073 6.147 12.369 1.00 90.12 173 THR A CA 1
ATOM 1303 C C . THR A 1 173 ? -8.496 5.463 13.608 1.00 90.12 173 THR A C 1
ATOM 1305 O O . THR A 1 173 ? -9.228 5.264 14.578 1.00 90.12 173 THR A O 1
ATOM 1308 N N . CYS A 1 174 ? -7.187 5.202 13.623 1.00 91.50 174 CYS A N 1
ATOM 1309 C CA . CYS A 1 174 ? -6.479 4.570 14.731 1.00 91.50 174 CYS A CA 1
ATOM 1310 C C . CYS A 1 174 ? -6.486 5.459 15.984 1.00 91.50 174 CYS A C 1
ATOM 1312 O O . CYS A 1 174 ? -6.776 4.991 17.086 1.00 91.50 174 CYS A O 1
ATOM 1314 N N . THR A 1 175 ? -6.229 6.763 15.834 1.00 91.12 175 THR A N 1
ATOM 1315 C CA . THR A 1 175 ? -6.309 7.726 16.948 1.00 91.12 175 THR A CA 1
ATOM 1316 C C . THR A 1 175 ? -7.735 7.836 17.491 1.00 91.12 175 THR A C 1
ATOM 1318 O O . THR A 1 175 ? -7.936 7.788 18.707 1.00 91.12 175 THR A O 1
ATOM 1321 N N . GLY A 1 176 ? -8.746 7.874 16.616 1.00 88.38 176 GLY A N 1
ATOM 1322 C CA . GLY A 1 176 ? -10.154 7.801 17.014 1.00 88.38 176 GLY A CA 1
ATOM 1323 C C . GLY A 1 176 ? -10.488 6.520 17.793 1.00 88.38 176 GLY A C 1
ATOM 1324 O O . GLY A 1 176 ? -11.171 6.574 18.824 1.00 88.38 176 GLY A O 1
ATOM 1325 N N . GLY A 1 177 ? -9.959 5.376 17.348 1.00 87.19 177 GLY A N 1
ATOM 1326 C CA . GLY A 1 177 ? -10.053 4.083 18.025 1.00 87.19 177 GLY A CA 1
ATOM 1327 C C . GLY A 1 177 ? -9.455 4.118 19.433 1.00 87.19 177 GLY A C 1
ATOM 1328 O O . GLY A 1 177 ? -10.151 3.795 20.401 1.00 87.19 177 GLY A O 1
ATOM 1329 N N . LEU A 1 178 ? -8.220 4.607 19.567 1.00 89.56 178 LEU A N 1
ATOM 1330 C CA . LEU A 1 178 ? -7.506 4.749 20.842 1.00 89.56 178 LEU A CA 1
ATOM 1331 C C . LEU A 1 178 ? -8.239 5.660 21.830 1.00 89.56 178 LEU A C 1
ATOM 1333 O O . LEU A 1 178 ? -8.441 5.283 22.986 1.00 89.56 178 LEU A O 1
ATOM 1337 N N . ILE A 1 179 ? -8.714 6.826 21.381 1.00 89.81 179 ILE A N 1
ATOM 1338 C CA . ILE A 1 179 ? -9.486 7.751 22.224 1.00 89.81 179 ILE A CA 1
ATOM 1339 C C . ILE A 1 179 ? -10.763 7.068 22.727 1.00 89.81 179 ILE A C 1
ATOM 1341 O O . ILE A 1 179 ? -11.125 7.198 23.900 1.00 89.81 179 ILE A O 1
ATOM 1345 N N . SER A 1 180 ? -11.452 6.318 21.861 1.00 87.44 180 SER A N 1
ATOM 1346 C CA . SER A 1 180 ? -12.671 5.600 22.241 1.00 87.44 180 SER A CA 1
ATOM 1347 C C . SER A 1 180 ? -12.400 4.485 23.258 1.00 87.44 180 SER A C 1
ATOM 1349 O O . SER A 1 180 ? -13.177 4.306 24.200 1.00 87.44 180 SER A O 1
ATOM 1351 N N . LEU A 1 181 ? -11.278 3.775 23.107 1.00 87.31 181 LEU A N 1
ATOM 1352 C CA . LEU A 1 181 ? -10.845 2.719 24.013 1.00 87.31 181 LEU A CA 1
ATOM 1353 C C . LEU A 1 181 ? -10.474 3.298 25.383 1.00 87.31 181 LEU A C 1
ATOM 1355 O O . LEU A 1 181 ? -10.944 2.797 26.405 1.00 87.31 181 LEU A O 1
ATOM 1359 N N . HIS A 1 182 ? -9.726 4.403 25.406 1.00 87.81 182 HIS A N 1
ATOM 1360 C CA . HIS A 1 182 ? -9.344 5.097 26.636 1.00 87.81 182 HIS A CA 1
ATOM 1361 C C . HIS A 1 182 ? -10.556 5.632 27.400 1.00 87.81 182 HIS A C 1
ATOM 1363 O O . HIS A 1 182 ? -10.672 5.412 28.606 1.00 87.81 182 HIS A O 1
ATOM 1369 N N . LYS A 1 183 ? -11.512 6.263 26.702 1.00 86.25 183 LYS A N 1
ATOM 1370 C CA . LYS A 1 183 ? -12.772 6.730 27.309 1.00 86.25 183 LYS A CA 1
ATOM 1371 C C . LYS A 1 183 ? -13.558 5.581 27.941 1.00 86.25 183 LYS A C 1
ATOM 1373 O O . LYS A 1 183 ? -13.995 5.706 29.081 1.00 86.25 183 LYS A O 1
ATOM 1378 N N . ARG A 1 184 ? -13.691 4.444 27.246 1.00 82.62 184 ARG A N 1
ATOM 1379 C CA . ARG A 1 184 ? -14.365 3.249 27.789 1.00 82.62 184 ARG A CA 1
ATOM 1380 C C . ARG A 1 184 ? -13.631 2.664 28.989 1.00 82.62 184 ARG A C 1
ATOM 1382 O O . ARG A 1 184 ? -14.272 2.201 29.926 1.00 82.62 184 ARG A O 1
ATOM 1389 N N . HIS A 1 185 ? -12.302 2.662 28.959 1.00 84.19 185 HIS A N 1
ATOM 1390 C CA . HIS A 1 185 ? -11.501 2.172 30.072 1.00 84.19 185 HIS A CA 1
ATOM 1391 C C . HIS A 1 185 ? -11.644 3.066 31.311 1.00 84.19 185 HIS A C 1
ATOM 1393 O O . HIS A 1 185 ? -11.815 2.537 32.405 1.00 84.19 185 HIS A O 1
ATOM 1399 N N . ARG A 1 186 ? -11.664 4.398 31.146 1.00 81.12 186 ARG A N 1
ATOM 1400 C CA . ARG A 1 186 ? -11.957 5.342 32.239 1.00 81.12 186 ARG A CA 1
ATOM 1401 C C . ARG A 1 186 ? -13.362 5.141 32.809 1.00 81.12 186 ARG A C 1
ATOM 1403 O O . ARG A 1 186 ? -13.487 4.907 34.001 1.00 81.12 186 ARG A O 1
ATOM 1410 N N . GLN A 1 187 ? -14.386 5.073 31.957 1.00 79.38 187 GLN A N 1
ATOM 1411 C CA . GLN A 1 187 ? -15.767 4.826 32.400 1.00 79.38 187 GLN A CA 1
ATOM 1412 C C . GLN A 1 187 ? -15.918 3.508 33.175 1.00 79.38 187 GLN A C 1
ATOM 1414 O O . GLN A 1 187 ? -16.652 3.448 34.152 1.00 79.38 187 GLN A O 1
ATOM 1419 N N . LYS A 1 188 ? -15.203 2.441 32.789 1.00 72.19 188 LYS A N 1
ATOM 1420 C CA . LYS A 1 188 ? -15.208 1.174 33.544 1.00 72.19 188 LYS A CA 1
ATOM 1421 C C . LYS A 1 188 ? -14.572 1.288 34.933 1.00 72.19 188 LYS A C 1
ATOM 1423 O O . LYS A 1 188 ? -14.936 0.508 35.809 1.00 72.19 188 LYS A O 1
ATOM 1428 N N . LYS A 1 189 ? -13.612 2.198 35.123 1.00 64.75 189 LYS A N 1
ATOM 1429 C CA . LYS A 1 189 ? -13.006 2.471 36.433 1.00 64.75 189 LYS A CA 1
ATOM 1430 C C . LYS A 1 189 ? -13.958 3.273 37.317 1.00 64.75 189 LYS A C 1
ATOM 1432 O O . LYS A 1 189 ? -14.119 2.904 38.473 1.00 64.75 189 LYS A O 1
ATOM 1437 N N . ASP A 1 190 ? -14.655 4.252 36.745 1.00 60.22 190 ASP A N 1
ATOM 1438 C CA . ASP A 1 190 ? -15.643 5.065 37.468 1.00 60.22 190 ASP A CA 1
ATOM 1439 C C . ASP A 1 190 ? -16.863 4.237 37.915 1.00 60.22 190 ASP A C 1
ATOM 1441 O O . ASP A 1 190 ? -17.406 4.455 38.985 1.00 60.22 190 ASP A O 1
ATOM 1445 N N . VAL A 1 191 ? -17.261 3.202 37.164 1.00 55.69 191 VAL A N 1
ATOM 1446 C CA . VAL A 1 191 ? -18.357 2.293 37.574 1.00 55.69 191 VAL A CA 1
ATOM 1447 C C . VAL A 1 191 ? -17.941 1.331 38.703 1.00 55.69 191 VAL A C 1
ATOM 1449 O O . VAL A 1 191 ? -18.793 0.722 39.344 1.00 55.69 191 VAL A O 1
ATOM 1452 N N . ARG A 1 192 ? -16.636 1.179 38.974 1.00 52.62 192 ARG A N 1
ATOM 1453 C CA . ARG A 1 192 ? -16.124 0.363 40.089 1.00 52.62 192 ARG A CA 1
ATOM 1454 C C . ARG A 1 192 ? -15.927 1.150 41.383 1.00 52.62 192 ARG A C 1
ATOM 1456 O O . ARG A 1 192 ? -15.618 0.516 42.390 1.00 52.62 192 ARG A O 1
ATOM 1463 N N . SER A 1 193 ? -16.164 2.466 41.404 1.00 49.06 193 SER A N 1
ATOM 1464 C CA . SER A 1 193 ? -16.434 3.159 42.665 1.00 49.06 193 SER A CA 1
ATOM 1465 C C . SER A 1 193 ? -17.860 2.819 43.092 1.00 49.06 193 SER A C 1
ATOM 1467 O O . SER A 1 193 ? -18.797 3.602 42.953 1.00 49.06 193 SER A O 1
ATOM 1469 N N . PHE A 1 194 ? -18.015 1.600 43.603 1.00 53.75 194 PHE A N 1
ATOM 1470 C CA . PHE A 1 194 ? -19.002 1.355 44.632 1.00 53.75 194 PHE A CA 1
ATOM 1471 C C . PHE A 1 194 ? -18.625 2.265 45.804 1.00 53.75 194 PHE A C 1
ATOM 1473 O O . PHE A 1 194 ? -17.867 1.881 46.688 1.00 53.75 194 PHE A O 1
ATOM 1480 N N . GLU A 1 195 ? -19.162 3.480 45.810 1.00 43.12 195 GLU A N 1
ATOM 1481 C CA . GLU A 1 195 ? -19.793 3.913 47.041 1.00 43.12 195 GLU A CA 1
ATOM 1482 C C . GLU A 1 195 ? -20.878 2.862 47.308 1.00 43.12 195 GLU A C 1
ATOM 1484 O O . GLU A 1 195 ? -21.818 2.748 46.511 1.00 43.12 195 GLU A O 1
ATOM 1489 N N . PRO A 1 196 ? -20.768 2.022 48.353 1.00 53.00 196 PRO A N 1
ATOM 1490 C CA . PRO A 1 196 ? -21.976 1.434 48.884 1.00 53.00 196 PRO A CA 1
ATOM 1491 C C . PRO A 1 196 ? -22.825 2.636 49.273 1.00 53.00 196 PRO A C 1
ATOM 1493 O O . PRO A 1 196 ? -22.475 3.385 50.182 1.00 53.00 196 PRO A O 1
ATOM 1496 N N . THR A 1 197 ? -23.908 2.878 48.545 1.00 49.44 197 THR A N 1
ATOM 1497 C CA . THR A 1 197 ? -24.942 3.772 49.033 1.00 49.44 197 THR A CA 1
ATOM 1498 C C . THR A 1 197 ? -25.319 3.216 50.400 1.00 49.44 197 THR A C 1
ATOM 1500 O O . THR A 1 197 ? -25.827 2.099 50.511 1.00 49.44 197 THR A O 1
ATOM 1503 N N . ILE A 1 198 ? -24.980 3.965 51.446 1.00 48.12 198 ILE A N 1
ATOM 1504 C CA . ILE A 1 198 ? -25.312 3.719 52.849 1.00 48.12 198 ILE A CA 1
ATOM 1505 C C . ILE A 1 198 ? -26.833 3.924 52.999 1.00 48.12 198 ILE A C 1
ATOM 1507 O O . ILE A 1 198 ? -27.329 4.820 53.666 1.00 48.12 198 ILE A O 1
ATOM 1511 N N . SER A 1 199 ? -27.615 3.120 52.286 1.00 50.38 199 SER A N 1
ATOM 1512 C CA . SER A 1 199 ? -29.079 3.088 52.320 1.00 50.38 199 SER A CA 1
ATOM 1513 C C . SER A 1 199 ? -29.593 1.648 52.378 1.00 50.38 199 SER A C 1
ATOM 1515 O O . SER A 1 199 ? -30.737 1.367 52.041 1.00 50.38 199 SER A O 1
ATOM 1517 N N . ALA A 1 200 ? -28.770 0.749 52.929 1.00 47.53 200 ALA A N 1
ATOM 1518 C CA . ALA A 1 200 ? -29.237 -0.454 53.619 1.00 47.53 200 ALA A CA 1
ATOM 1519 C C . ALA A 1 200 ? -29.849 -0.137 55.004 1.00 47.53 200 ALA A C 1
ATOM 1521 O O . ALA A 1 200 ? -30.112 -1.044 55.787 1.00 47.53 200 ALA A O 1
ATOM 1522 N N . LEU A 1 201 ? -30.111 1.140 55.307 1.00 52.38 201 LEU A N 1
ATOM 1523 C CA . LEU A 1 201 ? -30.909 1.556 56.452 1.00 52.38 201 LEU A CA 1
ATOM 1524 C C . LEU A 1 201 ? -32.120 2.362 55.958 1.00 52.38 201 LEU A C 1
ATOM 1526 O O . LEU A 1 201 ? -32.083 3.580 55.841 1.00 52.38 201 LEU A O 1
ATOM 1530 N N . GLY A 1 202 ? -33.195 1.640 55.636 1.00 51.41 202 GLY A N 1
ATOM 1531 C CA . GLY A 1 202 ? -34.549 2.192 55.591 1.00 51.41 202 GLY A CA 1
ATOM 1532 C C . GLY A 1 202 ? -34.968 2.908 54.307 1.00 51.41 202 GLY A C 1
ATOM 1533 O O . GLY A 1 202 ? -35.196 4.109 54.325 1.00 51.41 202 GLY A O 1
ATOM 1534 N N . MET A 1 203 ? -35.232 2.175 53.221 1.00 42.03 203 MET A N 1
ATOM 1535 C CA . MET A 1 203 ? -36.168 2.668 52.201 1.00 42.03 203 MET A CA 1
ATOM 1536 C C . MET A 1 203 ? -37.002 1.536 51.598 1.00 42.03 203 MET A C 1
ATOM 1538 O O . MET A 1 203 ? -36.769 1.010 50.516 1.00 42.03 203 MET A O 1
ATOM 1542 N N . ASN A 1 204 ? -38.032 1.187 52.362 1.00 48.44 204 ASN A N 1
ATOM 1543 C CA . ASN A 1 204 ? -39.223 0.474 51.935 1.00 48.44 204 ASN A CA 1
ATOM 1544 C C . ASN A 1 204 ? -40.018 1.338 50.935 1.00 48.44 204 ASN A C 1
ATOM 1546 O O . ASN A 1 204 ? -40.968 1.993 51.350 1.00 48.44 204 ASN A O 1
ATOM 1550 N N . ARG A 1 205 ? -39.628 1.414 49.653 1.00 46.09 205 ARG A N 1
ATOM 1551 C CA . ARG A 1 205 ? -40.498 1.933 48.574 1.00 46.09 205 ARG A CA 1
ATOM 1552 C C . ARG A 1 205 ? -40.210 1.259 47.231 1.00 46.09 205 ARG A C 1
ATOM 1554 O O . ARG A 1 205 ? -39.258 1.605 46.548 1.00 46.09 205 ARG A O 1
ATOM 1561 N N . GLY A 1 206 ? -41.104 0.337 46.870 1.00 51.94 206 GLY A N 1
ATOM 1562 C CA . GLY A 1 206 ? -41.557 0.065 45.503 1.00 51.94 206 GLY A CA 1
ATOM 1563 C C . GLY A 1 206 ? -40.478 -0.181 44.453 1.00 51.94 206 GLY A C 1
ATOM 1564 O O . GLY A 1 206 ? -40.117 0.726 43.707 1.00 51.94 206 GLY A O 1
ATOM 1565 N N . PHE A 1 207 ? -40.063 -1.439 44.315 1.00 44.75 207 PHE A N 1
ATOM 1566 C CA . PHE A 1 207 ? -39.400 -1.921 43.109 1.00 44.75 207 PHE A CA 1
ATOM 1567 C C . PHE A 1 207 ? -40.301 -1.688 41.885 1.00 44.75 207 PHE A C 1
ATOM 1569 O O . PHE A 1 207 ? -41.170 -2.498 41.573 1.00 44.75 207 PHE A O 1
ATOM 1576 N N . TYR A 1 208 ? -40.061 -0.604 41.147 1.00 48.34 208 TYR A N 1
ATOM 1577 C CA . TYR A 1 208 ? -40.332 -0.574 39.712 1.00 48.34 208 TYR A CA 1
ATOM 1578 C C . TYR A 1 208 ? -39.254 -1.425 39.039 1.00 48.34 208 TYR A C 1
ATOM 1580 O O . TYR A 1 208 ? -38.236 -0.925 38.561 1.00 48.34 208 TYR A O 1
ATOM 1588 N N . ALA A 1 209 ? -39.454 -2.743 39.067 1.00 53.28 209 ALA A N 1
ATOM 1589 C CA . ALA A 1 209 ? -38.704 -3.653 38.223 1.00 53.28 209 ALA A CA 1
ATOM 1590 C C . ALA A 1 209 ? -38.996 -3.276 36.766 1.00 53.28 209 ALA A C 1
ATOM 1592 O O . ALA A 1 209 ? -40.128 -3.352 36.289 1.00 53.28 209 ALA A O 1
ATOM 1593 N N . VAL A 1 210 ? -37.958 -2.795 36.091 1.00 48.91 210 VAL A N 1
ATOM 1594 C CA . VAL A 1 210 ? -37.938 -2.512 34.661 1.00 48.91 210 VAL A CA 1
ATOM 1595 C C . VAL A 1 210 ? -38.255 -3.816 33.929 1.00 48.91 210 VAL A C 1
ATOM 1597 O O . VAL A 1 210 ? -37.418 -4.713 33.859 1.00 48.91 210 VAL A O 1
ATOM 1600 N N . TYR A 1 211 ? -39.481 -3.934 33.420 1.00 49.66 211 TYR A N 1
ATOM 1601 C CA . TYR A 1 211 ? -39.879 -5.011 32.519 1.00 49.66 211 TYR A CA 1
ATOM 1602 C C . TYR A 1 211 ? -38.960 -4.991 31.284 1.00 49.66 211 TYR A C 1
ATOM 1604 O O . TYR A 1 211 ? -38.869 -3.947 30.629 1.00 49.66 211 TYR A O 1
ATOM 1612 N N . PRO A 1 212 ? -38.278 -6.093 30.923 1.00 51.75 212 PRO A N 1
ATOM 1613 C CA . PRO A 1 212 ? -37.698 -6.196 29.592 1.00 51.75 212 PRO A CA 1
ATOM 1614 C C . PRO A 1 212 ? -38.837 -6.160 28.556 1.00 51.75 212 PRO A C 1
ATOM 1616 O O . PRO A 1 212 ? -39.911 -6.712 28.815 1.00 51.75 212 PRO A O 1
ATOM 1619 N N . PRO A 1 213 ? -38.649 -5.502 27.397 1.00 51.94 213 PRO A N 1
ATOM 1620 C CA . PRO A 1 213 ? -39.671 -5.476 26.359 1.00 51.94 213 PRO A CA 1
ATOM 1621 C C . PRO A 1 213 ? -40.007 -6.916 25.933 1.00 51.94 213 PRO A C 1
ATOM 1623 O O . PRO A 1 213 ? -39.088 -7.725 25.772 1.00 51.94 213 PRO A O 1
ATOM 1626 N N . PRO A 1 214 ? -41.298 -7.257 25.764 1.00 50.38 214 PRO A N 1
ATOM 1627 C CA . PRO A 1 214 ? -41.706 -8.599 25.379 1.00 50.38 214 PRO A CA 1
ATOM 1628 C C . PRO A 1 214 ? -41.130 -8.921 24.000 1.00 50.38 214 PRO A C 1
ATOM 1630 O O . PRO A 1 214 ? -41.390 -8.217 23.026 1.00 50.38 214 PRO A O 1
ATOM 1633 N N . ASN A 1 215 ? -40.325 -9.978 23.931 1.00 48.97 215 ASN A N 1
ATOM 1634 C CA . ASN A 1 215 ? -39.860 -10.549 22.677 1.00 48.97 215 ASN A CA 1
ATOM 1635 C C . ASN A 1 215 ? -41.005 -11.439 22.146 1.00 48.97 215 ASN A C 1
ATOM 1637 O O . ASN A 1 215 ? -41.330 -12.425 22.807 1.00 48.97 215 ASN A O 1
ATOM 1641 N N . PRO A 1 216 ? -41.667 -11.114 21.020 1.00 50.12 216 PRO A N 1
ATOM 1642 C CA . PRO A 1 216 ? -42.912 -11.775 20.610 1.00 50.12 216 PRO A CA 1
ATOM 1643 C C . PRO A 1 216 ? -42.716 -13.143 19.927 1.00 50.12 216 PRO A C 1
ATOM 1645 O O . PRO A 1 216 ? -43.652 -13.655 19.326 1.00 50.12 216 PRO A O 1
ATOM 1648 N N . THR A 1 217 ? -41.514 -13.725 19.960 1.00 50.91 217 THR A N 1
ATOM 1649 C CA . THR A 1 217 ? -41.140 -14.852 19.083 1.00 50.91 217 THR A CA 1
ATOM 1650 C C . THR A 1 217 ? -40.813 -16.163 19.790 1.00 50.91 217 THR A C 1
ATOM 1652 O O . THR A 1 217 ? -40.502 -17.137 19.113 1.00 50.91 217 THR A O 1
ATOM 1655 N N . HIS A 1 218 ? -40.906 -16.231 21.117 1.00 50.03 218 HIS A N 1
ATOM 1656 C CA . HIS A 1 218 ? -40.769 -17.496 21.835 1.00 50.03 218 HIS A CA 1
ATOM 1657 C C . HIS A 1 218 ? -41.990 -17.737 22.710 1.00 50.03 218 HIS A C 1
ATOM 1659 O O . HIS A 1 218 ? -42.255 -16.969 23.635 1.00 50.03 218 HIS A O 1
ATOM 1665 N N . ASP A 1 219 ? -42.708 -18.821 22.413 1.00 53.34 219 ASP A N 1
ATOM 1666 C CA . ASP A 1 219 ? -43.702 -19.386 23.315 1.00 53.34 219 ASP A CA 1
ATOM 1667 C C . ASP A 1 219 ? -43.061 -19.595 24.689 1.00 53.34 219 ASP A C 1
ATOM 1669 O O . ASP A 1 219 ? -42.010 -20.229 24.829 1.00 53.34 219 ASP A O 1
ATOM 1673 N N . ALA A 1 220 ? -43.676 -18.987 25.701 1.00 52.19 220 ALA A N 1
ATOM 1674 C CA . ALA A 1 220 ? -43.206 -19.060 27.070 1.00 52.19 220 ALA A CA 1
ATOM 1675 C C . ALA A 1 220 ? -43.279 -20.516 27.548 1.00 52.19 220 ALA A C 1
ATOM 1677 O O . ALA A 1 220 ? -44.359 -21.095 27.660 1.00 52.19 220 ALA A O 1
ATOM 1678 N N . ILE A 1 221 ? -42.114 -21.098 27.838 1.00 55.88 221 ILE A N 1
ATOM 1679 C CA . ILE A 1 221 ? -41.992 -22.368 28.559 1.00 55.88 221 ILE A CA 1
ATOM 1680 C C . ILE A 1 221 ? -42.826 -22.235 29.845 1.00 55.88 221 ILE A C 1
ATOM 1682 O O . ILE A 1 221 ? -42.634 -21.248 30.562 1.00 55.88 221 ILE A O 1
ATOM 1686 N N . PRO A 1 222 ? -43.750 -23.166 30.149 1.00 52.38 222 PRO A N 1
ATOM 1687 C CA . PRO A 1 222 ? -44.657 -23.032 31.279 1.00 52.38 222 PRO A CA 1
ATOM 1688 C C . PRO A 1 222 ? -43.874 -23.156 32.587 1.00 52.38 222 PRO A C 1
ATOM 1690 O O . PRO A 1 222 ? -43.652 -24.243 33.116 1.00 52.38 222 PRO A O 1
ATOM 1693 N N . THR A 1 223 ? -43.432 -22.025 33.119 1.00 56.97 223 THR A N 1
ATOM 1694 C CA . THR A 1 223 ? -43.008 -21.917 34.507 1.00 56.97 223 THR A CA 1
ATOM 1695 C C . THR A 1 223 ? -44.259 -21.849 35.381 1.00 56.97 223 THR A C 1
ATOM 1697 O O . THR A 1 223 ? -45.273 -21.258 35.016 1.00 56.97 223 THR A O 1
ATOM 1700 N N . MET A 1 224 ? -44.194 -22.467 36.563 1.00 59.25 224 MET A N 1
ATOM 1701 C CA . MET A 1 224 ? -45.295 -22.579 37.537 1.00 59.25 224 MET A CA 1
ATOM 1702 C C . MET A 1 224 ? -45.879 -21.218 37.990 1.00 59.25 224 MET A C 1
ATOM 1704 O O . MET A 1 224 ? -46.932 -21.175 38.620 1.00 59.25 224 MET A O 1
ATOM 1708 N N . TYR A 1 225 ? -45.229 -20.105 37.640 1.00 53.94 225 TYR A N 1
ATOM 1709 C CA . TYR A 1 225 ? -45.706 -18.743 37.850 1.00 53.94 225 TYR A CA 1
ATOM 1710 C C . TYR A 1 225 ? -45.755 -17.985 36.518 1.00 53.94 225 TYR A C 1
ATOM 1712 O O . TYR A 1 225 ? -44.718 -17.573 35.997 1.00 53.94 225 TYR A O 1
ATOM 1720 N N . ASP A 1 226 ? -46.968 -17.765 36.007 1.00 55.50 226 ASP A N 1
ATOM 1721 C CA . ASP A 1 226 ? -47.247 -16.792 34.947 1.00 55.50 226 ASP A CA 1
ATOM 1722 C C . ASP A 1 226 ? -47.783 -15.497 35.595 1.00 55.50 226 ASP A C 1
ATOM 1724 O O . ASP A 1 226 ? -48.931 -15.474 36.062 1.00 55.50 226 ASP A O 1
ATOM 1728 N N . PRO A 1 227 ? -46.982 -14.415 35.660 1.00 54.12 227 PRO A N 1
ATOM 1729 C CA . PRO A 1 227 ? -47.378 -13.159 36.297 1.00 54.12 227 PRO A CA 1
ATOM 1730 C C . PRO A 1 227 ? -48.531 -12.441 35.575 1.00 54.12 227 PRO A C 1
ATOM 1732 O O . PRO A 1 227 ? -49.107 -11.508 36.133 1.00 54.12 227 PRO A O 1
ATOM 1735 N N . TYR A 1 228 ? -48.918 -12.874 34.369 1.00 49.94 228 TYR A N 1
ATOM 1736 C CA . TYR A 1 228 ? -50.013 -12.273 33.603 1.00 49.94 228 TYR A CA 1
ATOM 1737 C C . TYR A 1 228 ? -51.333 -13.046 33.692 1.00 49.94 228 TYR A C 1
ATOM 1739 O O . TYR A 1 228 ? -52.345 -12.602 33.137 1.00 49.94 228 TYR A O 1
ATOM 1747 N N . ARG A 1 229 ? -51.379 -14.153 34.448 1.00 54.97 229 ARG A N 1
ATOM 1748 C CA . ARG A 1 229 ? -52.603 -14.951 34.634 1.00 54.97 229 ARG A CA 1
ATOM 1749 C C . ARG A 1 229 ? -53.744 -14.149 35.272 1.00 54.97 229 ARG A C 1
ATOM 1751 O O . ARG A 1 229 ? -54.899 -14.377 34.935 1.00 54.97 229 ARG A O 1
ATOM 1758 N N . ALA A 1 230 ? -53.429 -13.158 36.110 1.00 56.34 230 ALA A N 1
ATOM 1759 C CA . ALA A 1 230 ? -54.417 -12.284 36.753 1.00 56.34 230 ALA A CA 1
ATOM 1760 C C . ALA A 1 230 ? -55.110 -11.292 35.793 1.00 56.34 230 ALA A C 1
ATOM 1762 O O . ALA A 1 230 ? -56.135 -10.714 36.145 1.00 56.34 230 ALA A O 1
ATOM 1763 N N . PHE A 1 231 ? -54.573 -11.087 34.584 1.00 52.22 231 PHE A N 1
ATOM 1764 C CA . PHE A 1 231 ? -55.096 -10.112 33.618 1.00 52.22 231 PHE A CA 1
ATOM 1765 C C . PHE A 1 231 ? -55.823 -10.751 32.432 1.00 52.22 231 PHE A C 1
ATOM 1767 O O . PHE A 1 231 ? -56.420 -10.037 31.619 1.00 52.22 231 PHE A O 1
ATOM 1774 N N . ARG A 1 232 ? -55.825 -12.087 32.327 1.00 51.34 232 ARG A N 1
ATOM 1775 C CA . ARG A 1 232 ? -56.651 -12.789 31.343 1.00 51.34 232 ARG A CA 1
ATOM 1776 C C . ARG A 1 232 ? -58.106 -12.741 31.803 1.00 51.34 232 ARG A C 1
ATOM 1778 O O . ARG A 1 232 ? -58.530 -13.505 32.660 1.00 51.34 232 ARG A O 1
ATOM 1785 N N . LYS A 1 233 ? -58.875 -11.813 31.229 1.00 47.25 233 LYS A N 1
ATOM 1786 C CA . LYS A 1 233 ? -60.339 -11.822 31.314 1.00 47.25 233 LYS A CA 1
ATOM 1787 C C . LYS A 1 233 ? -60.852 -13.084 30.621 1.00 47.25 233 LYS A C 1
ATOM 1789 O O . LYS A 1 233 ? -60.869 -13.145 29.395 1.00 47.25 233 LYS A O 1
ATOM 1794 N N . GLU A 1 234 ? -61.251 -14.079 31.400 1.00 50.53 234 GLU A N 1
ATOM 1795 C CA . GLU A 1 234 ? -61.999 -15.222 30.883 1.00 50.53 234 GLU A CA 1
ATOM 1796 C C . GLU A 1 234 ? -63.377 -14.760 30.361 1.00 50.53 234 GLU A C 1
ATOM 1798 O O . GLU A 1 234 ? -64.035 -13.920 30.991 1.00 50.53 234 GLU A O 1
ATOM 1803 N N . PRO A 1 235 ? -63.846 -15.265 29.206 1.00 44.66 235 PRO A N 1
ATOM 1804 C CA . PRO A 1 235 ? -65.188 -14.989 28.723 1.00 44.66 235 PRO A CA 1
ATOM 1805 C C . PRO A 1 235 ? -66.218 -15.904 29.413 1.00 44.66 235 PRO A C 1
ATOM 1807 O O . PRO A 1 235 ? -66.271 -17.096 29.149 1.00 44.66 235 PRO A O 1
ATOM 1810 N N . ARG A 1 236 ? -67.061 -15.291 30.257 1.00 43.09 236 ARG A N 1
ATOM 1811 C CA . ARG A 1 236 ? -68.453 -15.652 30.630 1.00 43.09 236 ARG A CA 1
ATOM 1812 C C . ARG A 1 236 ? -68.811 -17.136 30.897 1.00 43.09 236 ARG A C 1
ATOM 1814 O O . ARG A 1 236 ? -69.048 -17.898 29.969 1.00 43.09 236 ARG A O 1
ATOM 1821 N N . GLY A 1 237 ? -69.136 -17.434 32.162 1.00 34.47 237 GLY A N 1
ATOM 1822 C CA . GLY A 1 237 ? -70.040 -18.517 32.608 1.00 34.47 237 GLY A CA 1
ATOM 1823 C C . GLY A 1 237 ? -70.382 -18.373 34.110 1.00 34.47 237 GLY A C 1
ATOM 1824 O O . GLY A 1 237 ? -69.554 -17.809 34.817 1.00 34.47 237 GLY A O 1
ATOM 1825 N N . PRO A 1 238 ? -71.586 -18.745 34.609 1.00 41.47 238 PRO A N 1
ATOM 1826 C CA . PRO A 1 238 ? -72.274 -17.990 35.669 1.00 41.47 238 PRO A CA 1
ATOM 1827 C C . PRO A 1 238 ? -72.225 -18.696 37.060 1.00 41.47 238 PRO A C 1
ATOM 1829 O O . PRO A 1 238 ? -71.437 -19.619 37.243 1.00 41.47 238 PRO A O 1
ATOM 1832 N N . PRO A 1 239 ? -72.936 -18.211 38.101 1.00 49.88 239 PRO A N 1
ATOM 1833 C CA . PRO A 1 239 ? -72.341 -17.641 39.307 1.00 49.88 239 PRO A CA 1
ATOM 1834 C C . PRO A 1 239 ? -72.445 -18.577 40.522 1.00 49.88 239 PRO A C 1
ATOM 1836 O O . PRO A 1 239 ? -73.517 -19.105 40.788 1.00 49.88 239 PRO A O 1
ATOM 1839 N N . ASN A 1 240 ? -71.388 -18.714 41.327 1.00 44.88 240 ASN A N 1
ATOM 1840 C CA . ASN A 1 240 ? -71.519 -18.855 42.784 1.00 44.88 240 ASN A CA 1
ATOM 1841 C C . ASN A 1 240 ? -70.152 -18.950 43.467 1.00 44.88 240 ASN A C 1
ATOM 1843 O O . ASN A 1 240 ? -69.428 -19.917 43.273 1.00 44.88 240 ASN A O 1
ATOM 1847 N N . ALA A 1 241 ? -69.876 -17.945 44.302 1.00 38.00 241 ALA A N 1
ATOM 1848 C CA . ALA A 1 241 ? -69.161 -17.991 45.583 1.00 38.00 241 ALA A CA 1
ATOM 1849 C C . ALA A 1 241 ? -68.272 -16.749 45.745 1.00 38.00 241 ALA A C 1
ATOM 1851 O O . ALA A 1 241 ? -67.166 -16.657 45.227 1.00 38.00 241 ALA A O 1
ATOM 1852 N N . LYS A 1 242 ? -68.840 -15.782 46.471 1.00 49.81 242 LYS A N 1
ATOM 1853 C CA . LYS A 1 242 ? -68.219 -14.681 47.220 1.00 49.81 242 LYS A CA 1
ATOM 1854 C C . LYS A 1 242 ? -66.683 -14.594 47.131 1.00 49.81 242 LYS A C 1
ATOM 1856 O O . LYS A 1 242 ? -65.984 -15.315 47.836 1.00 49.81 242 LYS A O 1
ATOM 1861 N N . GLN A 1 243 ? -66.178 -13.582 46.429 1.00 37.56 243 GLN A N 1
ATOM 1862 C CA . GLN A 1 243 ? -64.929 -12.939 46.830 1.00 37.56 243 GLN A CA 1
ATOM 1863 C C . GLN A 1 243 ? -65.042 -11.423 46.690 1.00 37.56 243 GLN A C 1
ATOM 1865 O O . GLN A 1 243 ? -65.610 -10.886 45.743 1.00 37.56 243 GLN A O 1
ATOM 1870 N N . VAL A 1 244 ? -64.613 -10.776 47.764 1.00 42.94 244 VAL A N 1
ATOM 1871 C CA . VAL A 1 244 ? -64.967 -9.434 48.206 1.00 42.94 244 VAL A CA 1
ATOM 1872 C C . VAL A 1 244 ? -64.277 -8.380 47.347 1.00 42.94 244 VAL A C 1
ATOM 1874 O O . VAL A 1 244 ? -63.076 -8.448 47.094 1.00 42.94 244 VAL A O 1
ATOM 1877 N N . ALA A 1 245 ? -65.062 -7.397 46.915 1.00 36.62 245 ALA A N 1
ATOM 1878 C CA . ALA A 1 245 ? -64.599 -6.199 46.242 1.00 36.62 245 ALA A CA 1
ATOM 1879 C C . ALA A 1 245 ? -63.707 -5.361 47.173 1.00 36.62 245 ALA A C 1
ATOM 1881 O O . ALA A 1 245 ? -64.161 -4.908 48.218 1.00 36.62 245 ALA A O 1
ATOM 1882 N N . PHE A 1 246 ? -62.473 -5.085 46.752 1.00 38.78 246 PHE A N 1
ATOM 1883 C CA . PHE A 1 246 ? -61.705 -3.932 47.226 1.00 38.78 246 PHE A CA 1
ATOM 1884 C C . PHE A 1 246 ? -61.620 -2.909 46.095 1.00 38.78 246 PHE A C 1
ATOM 1886 O O . PHE A 1 246 ? -60.606 -2.745 45.423 1.00 38.78 246 PHE A O 1
ATOM 1893 N N . THR A 1 247 ? -62.737 -2.227 45.868 1.00 43.81 247 THR A N 1
ATOM 1894 C CA . THR A 1 247 ? -62.807 -1.021 45.043 1.00 43.81 247 THR A CA 1
ATOM 1895 C C . THR A 1 247 ? -63.568 0.045 45.819 1.00 43.81 247 THR A C 1
ATOM 1897 O O . THR A 1 247 ? -64.753 0.212 45.557 1.00 43.81 247 THR A O 1
ATOM 1900 N N . SER A 1 248 ? -62.937 0.748 46.771 1.00 48.62 248 SER A N 1
ATOM 1901 C CA . SER A 1 248 ? -63.478 2.029 47.288 1.00 48.62 248 SER A CA 1
ATOM 1902 C C . SER A 1 248 ? -62.610 2.783 48.315 1.00 48.62 248 SER A C 1
ATOM 1904 O O . SER A 1 248 ? -63.173 3.481 49.150 1.00 48.62 248 SER A O 1
ATOM 1906 N N . GLU A 1 249 ? -61.274 2.744 48.283 1.00 44.09 249 GLU A N 1
ATOM 1907 C CA . GLU A 1 249 ? -60.471 3.638 49.148 1.00 44.09 249 GLU A CA 1
ATOM 1908 C C . GLU A 1 249 ? -59.349 4.309 48.351 1.00 44.09 249 GLU A C 1
ATOM 1910 O O . GLU A 1 249 ? -58.300 3.734 48.093 1.00 44.09 249 GLU A O 1
ATOM 1915 N N . GLY A 1 250 ? -59.603 5.538 47.894 1.00 45.94 250 GLY A N 1
ATOM 1916 C CA . GLY A 1 250 ? -58.591 6.378 47.240 1.00 45.94 250 GLY A CA 1
ATOM 1917 C C . GLY A 1 250 ? -59.149 7.474 46.331 1.00 45.94 250 GLY A C 1
ATOM 1918 O O . GLY A 1 250 ? -58.492 8.486 46.110 1.00 45.94 250 GLY A O 1
ATOM 1919 N N . ALA A 1 251 ? -60.388 7.341 45.850 1.00 42.56 251 ALA A N 1
ATOM 1920 C CA . ALA A 1 251 ? -60.986 8.298 44.910 1.00 42.56 251 ALA A CA 1
ATOM 1921 C C . ALA A 1 251 ? -61.729 9.487 45.567 1.00 42.56 251 ALA A C 1
ATOM 1923 O O . ALA A 1 251 ? -62.476 10.181 44.883 1.00 42.56 251 ALA A O 1
ATOM 1924 N N . TRP A 1 252 ? -61.549 9.738 46.873 1.00 39.62 252 TRP A N 1
ATOM 1925 C CA . TRP A 1 252 ? -62.362 10.711 47.631 1.00 39.62 252 TRP A CA 1
ATOM 1926 C C . TRP A 1 252 ? -61.615 11.885 48.282 1.00 39.62 252 TRP A C 1
ATOM 1928 O O . TRP A 1 252 ? -62.239 12.667 48.992 1.00 39.62 252 TRP A O 1
ATOM 1938 N N . MET A 1 253 ? -60.325 12.104 48.005 1.00 40.34 253 MET A N 1
ATOM 1939 C CA . MET A 1 253 ? -59.625 13.294 48.517 1.00 40.34 253 MET A CA 1
ATOM 1940 C C . MET A 1 253 ? -58.706 13.945 47.480 1.00 40.34 253 MET A C 1
ATOM 1942 O O . MET A 1 253 ? -57.512 13.690 47.463 1.00 40.34 253 MET A O 1
ATOM 1946 N N . SER A 1 254 ? -59.267 14.809 46.627 1.00 39.88 254 SER A N 1
ATOM 1947 C CA . SER A 1 254 ? -58.668 16.112 46.268 1.00 39.88 254 SER A CA 1
ATOM 1948 C C . SER A 1 254 ? -59.585 16.855 45.289 1.00 39.88 254 SER A C 1
ATOM 1950 O O . SER A 1 254 ? -59.377 16.888 44.076 1.00 39.88 254 SER A O 1
ATOM 1952 N N . ARG A 1 255 ? -60.675 17.424 45.813 1.00 39.72 255 ARG A N 1
ATOM 1953 C CA . ARG A 1 255 ? -61.469 18.420 45.087 1.00 39.72 255 ARG A CA 1
ATOM 1954 C C . ARG A 1 255 ? -62.101 19.397 46.080 1.00 39.72 255 ARG A C 1
ATOM 1956 O O . ARG A 1 255 ? -63.255 19.233 46.451 1.00 39.72 255 ARG A O 1
ATOM 1963 N N . LYS A 1 256 ? -61.355 20.430 46.488 1.00 38.34 256 LYS A N 1
ATOM 1964 C CA . LYS A 1 256 ? -61.919 21.698 46.985 1.00 38.34 256 LYS A CA 1
ATOM 1965 C C . LYS A 1 256 ? -61.022 22.886 46.605 1.00 38.34 256 LYS A C 1
ATOM 1967 O O . LYS A 1 256 ? -59.884 22.947 47.036 1.00 38.34 256 LYS A O 1
ATOM 1972 N N . HIS A 1 257 ? -61.618 23.777 45.801 1.00 36.84 257 HIS A N 1
ATOM 1973 C CA . HIS A 1 257 ? -61.499 25.247 45.733 1.00 36.84 257 HIS A CA 1
ATOM 1974 C C . HIS A 1 257 ? -60.092 25.879 45.819 1.00 36.84 257 HIS A C 1
ATOM 1976 O O . HIS A 1 257 ? -59.406 25.757 46.816 1.00 36.84 257 HIS A O 1
ATOM 1982 N N . SER A 1 258 ? -59.660 26.683 44.846 1.00 41.09 258 SER A N 1
ATOM 1983 C CA . SER A 1 258 ? -60.223 28.022 44.657 1.00 41.09 258 SER A CA 1
ATOM 1984 C C . SER A 1 258 ? -60.033 28.562 43.232 1.00 41.09 258 SER A C 1
ATOM 1986 O O . SER A 1 258 ? -59.031 28.365 42.551 1.00 41.09 258 SER A O 1
ATOM 1988 N N . ARG A 1 259 ? -61.079 29.256 42.791 1.00 35.03 259 ARG A N 1
ATOM 1989 C CA . ARG A 1 259 ? -61.230 29.973 41.531 1.00 35.03 259 ARG A CA 1
ATOM 1990 C C . ARG A 1 259 ? -61.085 31.449 41.882 1.00 35.03 259 ARG A C 1
ATOM 1992 O O . ARG A 1 259 ? -61.974 31.971 42.545 1.00 35.03 259 ARG A O 1
ATOM 1999 N N . TRP A 1 260 ? -60.033 32.122 41.425 1.00 36.78 260 TRP A N 1
ATOM 2000 C CA . TRP A 1 260 ? -60.006 33.585 41.386 1.00 36.78 260 TRP A CA 1
ATOM 2001 C C . TRP A 1 260 ? -59.440 34.071 40.054 1.00 36.78 260 TRP A C 1
ATOM 2003 O O . TRP A 1 260 ? -58.293 33.827 39.699 1.00 36.78 260 TRP A O 1
ATOM 2013 N N . LYS A 1 261 ? -60.331 34.719 39.298 1.00 37.94 261 LYS A N 1
ATOM 2014 C CA . LYS A 1 261 ? -60.020 35.613 38.187 1.00 37.94 261 LYS A CA 1
ATOM 2015 C C . LYS A 1 261 ? -59.389 36.876 38.773 1.00 37.94 261 LYS A C 1
ATOM 2017 O O . LYS A 1 261 ? -60.014 37.505 39.621 1.00 37.94 261 LYS A O 1
ATOM 2022 N N . SER A 1 262 ? -58.293 37.341 38.192 1.00 41.25 262 SER A N 1
ATOM 2023 C CA . SER A 1 262 ? -58.068 38.774 38.027 1.00 41.25 262 SER A CA 1
ATOM 2024 C C . SER A 1 262 ? -57.441 39.029 36.659 1.00 41.25 262 SER A C 1
ATOM 2026 O O . SER A 1 262 ? -56.697 38.220 36.110 1.00 41.25 262 SER A O 1
ATOM 2028 N N . LYS A 1 263 ? -57.901 40.121 36.061 1.00 37.47 263 LYS A N 1
ATOM 2029 C CA . LYS A 1 263 ? -57.669 40.587 34.702 1.00 37.47 263 LYS A CA 1
ATOM 2030 C C . LYS A 1 263 ? -57.051 41.971 34.854 1.00 37.47 263 LYS A C 1
ATOM 2032 O O . LYS A 1 263 ? -57.760 42.866 35.291 1.00 37.47 263 LYS A O 1
ATOM 2037 N N . THR A 1 264 ? -55.791 42.124 34.477 1.00 42.81 264 THR A N 1
ATOM 2038 C CA . THR A 1 264 ? -55.045 43.376 34.233 1.00 42.81 264 THR A CA 1
ATOM 2039 C C . THR A 1 264 ? -53.793 42.924 33.457 1.00 42.81 264 THR A C 1
ATOM 2041 O O . THR A 1 264 ? -53.190 41.930 33.833 1.00 42.81 264 THR A O 1
ATOM 2044 N N . GLY A 1 265 ? -53.383 43.434 32.296 1.00 33.44 265 GLY A N 1
ATOM 2045 C CA . GLY A 1 265 ? -53.499 44.769 31.719 1.00 33.44 265 GLY A CA 1
ATOM 2046 C C . GLY A 1 265 ? -52.098 45.402 31.690 1.00 33.44 265 GLY A C 1
ATOM 2047 O O . GLY A 1 265 ? -51.597 45.740 32.753 1.00 33.44 265 GLY A O 1
ATOM 2048 N N . GLY A 1 266 ? -51.496 45.555 30.499 1.00 35.19 266 GLY A N 1
ATOM 2049 C CA . GLY A 1 266 ? -50.286 46.367 30.235 1.00 35.19 266 GLY A CA 1
ATOM 2050 C C . GLY A 1 266 ? -49.090 45.562 29.685 1.00 35.19 266 GLY A C 1
ATOM 2051 O O . GLY A 1 266 ? -48.605 44.669 30.363 1.00 35.19 266 GLY A O 1
ATOM 2052 N N . THR A 1 267 ? -48.734 45.626 28.392 1.00 35.81 267 THR A N 1
ATOM 2053 C CA . THR A 1 267 ? -47.947 46.651 27.645 1.00 35.81 267 THR A CA 1
ATOM 2054 C C . THR A 1 267 ? -46.441 46.691 27.950 1.00 35.81 267 THR A C 1
ATOM 2056 O O . THR A 1 267 ? -46.055 46.877 29.096 1.00 35.81 267 THR A O 1
ATOM 2059 N N . GLY A 1 268 ? -45.621 46.639 26.885 1.00 37.81 268 GLY A N 1
ATOM 2060 C CA . GLY A 1 268 ? -44.177 46.951 26.861 1.00 37.81 268 GLY A CA 1
ATOM 2061 C C . GLY A 1 268 ? -43.327 45.730 26.480 1.00 37.81 268 GLY A C 1
ATOM 2062 O O . GLY A 1 268 ? -43.144 44.847 27.299 1.00 37.81 268 GLY A O 1
ATOM 2063 N N . ALA A 1 269 ? -42.883 45.489 25.241 1.00 40.09 269 ALA A N 1
ATOM 2064 C CA . ALA A 1 269 ? -42.036 46.309 24.368 1.00 40.09 269 ALA A CA 1
ATOM 2065 C C . ALA A 1 269 ? -40.758 46.819 25.060 1.00 40.09 269 ALA A C 1
ATOM 2067 O O . ALA A 1 269 ? -40.786 47.884 25.659 1.00 40.09 269 ALA A O 1
ATOM 2068 N N . ALA A 1 270 ? -39.642 46.091 24.920 1.00 47.31 270 ALA A N 1
ATOM 2069 C CA . ALA A 1 270 ? -38.296 46.664 24.779 1.00 47.31 270 ALA A CA 1
ATOM 2070 C C . ALA A 1 270 ? -37.274 45.570 24.420 1.00 47.31 270 ALA A C 1
ATOM 2072 O O . ALA A 1 270 ? -36.822 44.792 25.253 1.00 47.31 270 ALA A O 1
ATOM 2073 N N . ARG A 1 271 ? -36.912 45.542 23.138 1.00 42.97 271 ARG A N 1
ATOM 2074 C CA . ARG A 1 271 ? -35.758 44.854 22.560 1.00 42.97 271 ARG A CA 1
ATOM 2075 C C . ARG A 1 271 ? -34.712 45.943 22.293 1.00 42.97 271 ARG A C 1
ATOM 2077 O O . ARG A 1 271 ? -34.953 46.768 21.420 1.00 42.97 271 ARG A O 1
ATOM 2084 N N . LYS A 1 272 ? -33.613 45.978 23.054 1.00 41.78 272 LYS A N 1
ATOM 2085 C CA . LYS A 1 272 ? -32.348 46.725 22.826 1.00 41.78 272 LYS A CA 1
ATOM 2086 C C . LYS A 1 272 ? -31.322 46.128 23.811 1.00 41.78 272 LYS A C 1
ATOM 2088 O O . LYS A 1 272 ? -31.654 46.014 24.979 1.00 41.78 272 LYS A O 1
ATOM 2093 N N . ALA A 1 273 ? -30.267 45.456 23.350 1.00 40.25 273 ALA A N 1
ATOM 2094 C CA . ALA A 1 273 ? -28.994 45.981 22.830 1.00 40.25 273 ALA A CA 1
ATOM 2095 C C . ALA A 1 273 ? -27.950 46.186 23.950 1.00 40.25 273 ALA A C 1
ATOM 2097 O O . ALA A 1 273 ? -28.289 46.797 24.957 1.00 40.25 273 ALA A O 1
ATOM 2098 N N . LEU A 1 274 ? -26.713 45.743 23.664 1.00 40.56 274 LEU A N 1
ATOM 2099 C CA . LEU A 1 274 ? -25.440 45.870 24.409 1.00 40.56 274 LEU A CA 1
ATOM 2100 C C . LEU A 1 274 ? -25.215 44.858 25.546 1.00 40.56 274 LEU A C 1
ATOM 2102 O O . LEU A 1 274 ? -25.757 45.014 26.632 1.00 40.56 274 LEU A O 1
ATOM 2106 N N . GLU A 1 275 ? -24.440 43.804 25.277 1.00 44.06 275 GLU A N 1
ATOM 2107 C CA . GLU A 1 275 ? -22.966 43.756 25.400 1.00 44.06 275 GLU A CA 1
ATOM 2108 C C . GLU A 1 275 ? -22.394 42.741 24.397 1.00 44.06 275 GLU A C 1
ATOM 2110 O O . GLU A 1 275 ? -23.130 41.786 24.045 1.00 44.06 275 GLU A O 1
#

pLDDT: mean 72.87, std 19.67, range [33.44, 94.12]

Nearest PDB structures (foldseek):
  8d9o-assembly1_A  TM=6.026E-01  e=1.311E-02  synthetic construct
  5vju-assembly1_A  TM=6.101E-01  e=1.836E-02  synthetic construct
  6z0c-assembly4_D  TM=6.337E-01  e=9.402E-02  Escherichia coli
  8d9p-assembly1_A  TM=4.280E-01  e=2.696E-02  synthetic construct
  7sqc-assembly1_1X  TM=2.096E-01  e=1.849E+00  Chlamydomonas reinhardtii

Secondary structure (DSSP, 8-state):
-HHHHHHHHHHHHHHHHHHHHHHHHHHHHHHHHHHHHHHHHHHHHHHTTT-TTTHHHHHHHHHHHHHTHHHHHHHHHHHHHHHHHHHHHHHHHH-GGG---HHHHHHHHHHHHHHHHHHHHHHHHHHHHHHHH--S-----S-HHHHHHHTHHHHHHHHHHHHHHHHHHHHHHHHHHHHHHHHHHHHHHHTT-----S-SSS--------PPPP-TTS-----S--TTGGG-----------------SSTTS----------------------